Protein AF-A0A9J6D8C8-F1 (afdb_monomer_lite)

Sequence (192 aa):
MSSLKRPLCTADARAQYLSGDSARGATVNIRYQVSAFSTWEKELHKIVFDSRYLLLTSKERKQVFEKYVKERAEEERREKRNKMRERKDQFQQLLETAGLNSKSTFSDFAQKYGKDERFKNIEKMRERESMFNDFVQELRKLEREERLSQREKENIHGRGFVVPHLMQLLIALHFHGVGMFQLGSDGLVNVS

Radius of gyration: 38.48 Å; chains: 1; bounding box: 55×93×95 Å

InterPro domains:
  IPR002713 FF domain [PF01846] (33-68)
  IPR002713 FF domain [PF01846] (86-135)
  IPR002713 FF domain [PS51676] (83-138)
  IPR002713 FF domain [SM00441] (20-71)
  IPR002713 FF domain [SM00441] (84-138)
  IPR036517 FF domain superfamily [G3DSA:1.10.10.440] (29-81)
  IPR036517 FF domain superfamily [G3DSA:1.10.10.440] (82-141)
  IPR036517 FF domain superfamily [SSF81698] (32-77)
  IPR036517 FF domain superfamily [SSF81698] (75-139)
  IPR045148 Transcription elongation regulator 1-like [PTHR15377] (33-153)

Secondary structure (DSSP, 8-state):
----PPPPPHHHHHHHHHHS-HHHHHHHHHHTT--TTS-HHHHHTTTTTSTTGGGS-HHHHHHHHHHHHHHHHHHHHHHHHHHHHHHHHHHHHHHHHTT--TT--HHHHHHHHTTSHHHHTS--HHHHHHHHHHHHHHHHHHHHHHHHHHHHHHHHHHS----TTTTGGGTTTS--S---------------

Foldseek 3Di:
DDDDDDPDPLVVVLCCVVVPDLVPLLVLCVVLVQDLPDDCVVRVVSRVPPPCVVSDDPVRNVVSSVVNSVVVVVVVVCVVVVLVVVLLVLLVVLLVVVPDELPDDPVVSCVVCVVPVSLVSPPDPVVSRVSNVVVSVVRVVVVVVVVVVVVVVVVVVVPDDPPPPVVVVVVVVPDDDDDDDDDDDDDDDDDD

Structure (mmCIF, N/CA/C/O backbone):
data_AF-A0A9J6D8C8-F1
#
_entry.id   AF-A0A9J6D8C8-F1
#
loop_
_atom_site.group_PDB
_atom_site.id
_atom_site.type_symbol
_atom_site.label_atom_id
_atom_site.label_alt_id
_atom_site.label_comp_id
_atom_site.label_asym_id
_atom_site.label_entity_id
_atom_site.label_seq_id
_atom_site.pdbx_PDB_ins_code
_atom_site.Cartn_x
_atom_site.Cartn_y
_atom_site.Cartn_z
_atom_site.occupancy
_atom_site.B_iso_or_equiv
_atom_site.auth_seq_id
_atom_site.auth_comp_id
_atom_site.auth_asym_id
_atom_site.auth_atom_id
_atom_site.pdbx_PDB_model_num
ATOM 1 N N . MET A 1 1 ? -11.973 22.543 -53.022 1.00 37.97 1 MET A N 1
ATOM 2 C CA . MET A 1 1 ? -10.809 21.794 -53.543 1.00 37.97 1 MET A CA 1
ATOM 3 C C . MET A 1 1 ? -9.691 21.925 -52.529 1.00 37.97 1 MET A C 1
ATOM 5 O O . MET A 1 1 ? -9.387 23.022 -52.083 1.00 37.97 1 MET A O 1
ATOM 9 N N . SER A 1 2 ? -9.244 20.778 -52.048 1.00 37.31 2 SER A N 1
ATOM 10 C CA . SER A 1 2 ? -8.485 20.540 -50.824 1.00 37.31 2 SER A CA 1
ATOM 11 C C . SER A 1 2 ? -7.107 21.203 -50.804 1.00 37.31 2 SER A C 1
ATOM 13 O O . SER A 1 2 ? -6.267 20.944 -51.662 1.00 37.31 2 SER A O 1
ATOM 15 N N . SER A 1 3 ? -6.874 22.010 -49.766 1.00 39.25 3 SER A N 1
ATOM 16 C CA . SER A 1 3 ? -5.564 22.529 -49.379 1.00 39.25 3 SER A CA 1
ATOM 17 C C . SER A 1 3 ? -4.589 21.383 -49.118 1.00 39.25 3 SER A C 1
ATOM 19 O O . SER A 1 3 ? -4.734 20.631 -48.153 1.00 39.25 3 SER A O 1
ATOM 21 N N . LEU A 1 4 ? -3.567 21.275 -49.963 1.00 42.25 4 LEU A N 1
ATOM 22 C CA . LEU A 1 4 ? -2.391 20.454 -49.708 1.00 42.25 4 LEU A CA 1
ATOM 23 C C . LEU A 1 4 ? -1.643 21.048 -48.506 1.00 42.25 4 LEU A C 1
ATOM 25 O O . LEU A 1 4 ? -0.933 22.049 -48.620 1.00 42.25 4 LEU A O 1
ATOM 29 N N . LYS A 1 5 ? -1.840 20.448 -47.326 1.00 47.75 5 LYS A N 1
ATOM 30 C CA . LYS A 1 5 ? -0.994 20.691 -46.154 1.00 47.75 5 LYS A CA 1
ATOM 31 C C . LYS A 1 5 ? 0.440 20.318 -46.536 1.00 47.75 5 LYS A C 1
ATOM 33 O O . LYS A 1 5 ? 0.712 19.171 -46.878 1.00 47.75 5 LYS A O 1
ATOM 38 N N . ARG A 1 6 ? 1.336 21.308 -46.498 1.00 45.31 6 ARG A N 1
ATOM 39 C CA . ARG A 1 6 ? 2.789 21.124 -46.628 1.00 45.31 6 ARG A CA 1
ATOM 40 C C . ARG A 1 6 ? 3.271 20.022 -45.667 1.00 45.31 6 ARG A C 1
ATOM 42 O O . ARG A 1 6 ? 2.708 19.916 -44.574 1.00 45.31 6 ARG A O 1
ATOM 49 N N . PRO A 1 7 ? 4.285 19.219 -46.041 1.00 44.75 7 PRO A N 1
ATOM 50 C CA . PRO A 1 7 ? 4.805 18.175 -45.169 1.00 44.75 7 PRO A CA 1
ATOM 51 C C . PRO A 1 7 ? 5.337 18.825 -43.889 1.00 44.75 7 PRO A C 1
ATOM 53 O O . PRO A 1 7 ? 6.157 19.741 -43.950 1.00 44.75 7 PRO A O 1
ATOM 56 N N . LEU A 1 8 ? 4.817 18.382 -42.741 1.00 44.97 8 LEU A N 1
ATOM 57 C CA . LEU A 1 8 ? 5.324 18.755 -41.421 1.00 44.97 8 LEU A CA 1
ATOM 58 C C . LEU A 1 8 ? 6.838 18.537 -41.419 1.00 44.97 8 LEU A C 1
ATOM 60 O O . LEU A 1 8 ? 7.307 17.445 -41.751 1.00 44.97 8 LEU A O 1
ATOM 64 N N . CYS A 1 9 ? 7.602 19.584 -41.109 1.00 43.72 9 CYS A N 1
ATOM 65 C CA . CYS A 1 9 ? 9.050 19.482 -41.098 1.00 43.72 9 CYS A CA 1
ATOM 66 C C . CYS A 1 9 ? 9.464 18.431 -40.053 1.00 43.72 9 CYS A C 1
ATOM 68 O O . CYS A 1 9 ? 8.878 18.328 -38.974 1.00 43.72 9 CYS A O 1
ATOM 70 N N . THR A 1 10 ? 10.463 17.612 -40.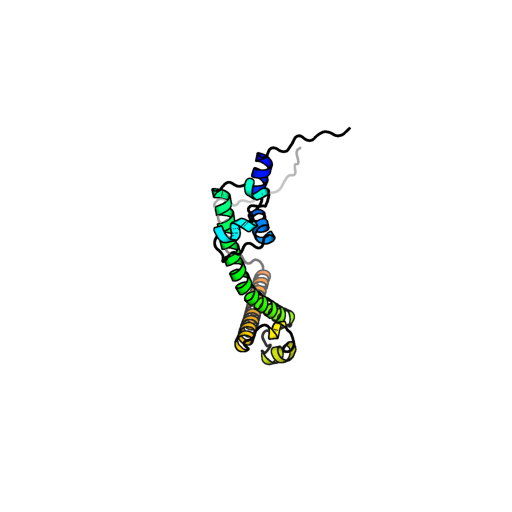370 1.00 53.06 10 THR A N 1
ATOM 71 C CA . THR A 1 10 ? 10.949 16.525 -39.502 1.00 53.06 10 THR A CA 1
ATOM 72 C C . THR A 1 10 ? 11.416 17.013 -38.125 1.00 53.06 10 THR A C 1
ATOM 74 O O . THR A 1 10 ? 11.453 16.228 -37.176 1.00 53.06 10 THR A O 1
ATOM 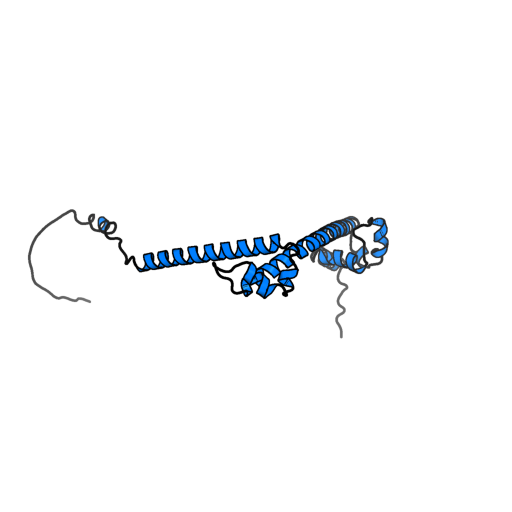77 N N . ALA A 1 11 ? 11.713 18.309 -37.982 1.00 48.75 11 ALA A N 1
ATOM 78 C CA . ALA A 1 11 ? 12.045 18.929 -36.707 1.00 48.75 11 ALA A CA 1
ATOM 79 C C . ALA A 1 11 ? 10.830 19.075 -35.769 1.00 48.75 11 ALA A C 1
ATOM 81 O O . ALA A 1 11 ? 11.005 18.899 -34.567 1.00 48.75 11 ALA A O 1
ATOM 82 N N . ASP A 1 12 ? 9.609 19.277 -36.282 1.00 45.03 12 ASP A N 1
ATOM 83 C CA . ASP A 1 12 ? 8.392 19.330 -35.452 1.00 45.03 12 ASP A CA 1
ATOM 84 C C . ASP A 1 12 ? 8.020 17.945 -34.914 1.00 45.03 12 ASP A C 1
ATOM 86 O O . ASP A 1 12 ? 7.678 17.799 -33.743 1.00 45.03 12 ASP A O 1
ATOM 90 N N . ALA A 1 13 ? 8.168 16.897 -35.732 1.00 51.31 13 ALA A N 1
ATOM 91 C CA . ALA A 1 13 ? 7.986 15.514 -35.284 1.00 51.31 13 ALA A CA 1
ATOM 92 C C . ALA A 1 13 ? 9.040 15.108 -34.234 1.00 51.31 13 ALA A C 1
ATOM 94 O O . ALA A 1 13 ? 8.730 14.413 -33.265 1.00 51.31 13 ALA A O 1
ATOM 95 N N . ARG A 1 14 ? 10.285 15.581 -34.393 1.00 52.69 14 ARG A N 1
ATOM 96 C CA . ARG A 1 14 ? 11.375 15.384 -33.426 1.00 52.69 14 ARG A CA 1
ATOM 97 C C . ARG A 1 14 ? 11.125 16.144 -32.122 1.00 52.69 14 ARG A C 1
ATOM 99 O O . ARG A 1 14 ? 11.303 15.572 -31.050 1.00 52.69 14 ARG A O 1
ATOM 106 N N . ALA A 1 15 ? 10.680 17.395 -32.202 1.00 49.88 15 ALA A N 1
ATOM 107 C CA . ALA A 1 15 ? 10.328 18.203 -31.040 1.00 49.88 15 ALA A CA 1
ATOM 108 C C . ALA A 1 15 ? 9.141 17.595 -30.279 1.00 49.88 15 ALA A C 1
ATOM 110 O O . ALA A 1 15 ? 9.205 17.500 -29.062 1.00 49.88 15 ALA A O 1
ATOM 111 N N . GLN A 1 16 ? 8.124 17.073 -30.971 1.00 48.66 16 GLN A N 1
ATOM 112 C CA . GLN A 1 16 ? 6.993 16.368 -30.350 1.00 48.66 16 GLN A CA 1
ATOM 113 C C . GLN A 1 16 ? 7.396 15.047 -29.668 1.00 48.66 16 GLN A C 1
ATOM 115 O O . GLN A 1 16 ? 6.820 14.685 -28.642 1.00 48.66 16 GLN A O 1
ATOM 120 N N . TYR A 1 17 ? 8.393 14.328 -30.200 1.00 51.56 17 TYR A N 1
ATOM 121 C CA . TYR A 1 17 ? 8.927 13.108 -29.579 1.00 51.56 17 TYR A CA 1
ATOM 122 C C . TYR A 1 17 ? 9.799 13.409 -28.347 1.00 51.56 17 TYR A C 1
ATOM 124 O O . TYR A 1 17 ? 9.790 12.646 -27.385 1.00 51.56 17 TYR A O 1
ATOM 132 N N . LEU A 1 18 ? 10.539 14.524 -28.365 1.00 49.97 18 LEU A N 1
ATOM 133 C CA . LEU A 1 18 ? 11.414 14.953 -27.268 1.00 49.97 18 LEU A CA 1
ATOM 134 C C . LEU A 1 18 ? 10.678 15.751 -26.177 1.00 49.97 18 LEU A C 1
ATOM 136 O O . LEU A 1 18 ? 11.071 15.674 -25.016 1.00 49.97 18 LEU A O 1
ATOM 140 N N . SER A 1 19 ? 9.619 16.495 -26.518 1.00 51.16 19 SER A N 1
ATOM 141 C CA . SER A 1 19 ? 8.855 17.325 -25.572 1.00 51.16 19 SER A CA 1
ATOM 142 C C . SER A 1 19 ? 7.710 16.578 -24.885 1.00 51.16 19 SER A C 1
ATOM 144 O O . SER A 1 19 ? 7.103 17.120 -23.967 1.00 51.16 19 SER A O 1
ATOM 146 N N . GLY A 1 20 ? 7.376 15.368 -25.342 1.00 47.50 20 GLY A N 1
ATOM 147 C CA . GLY A 1 20 ? 6.172 14.650 -24.941 1.00 47.50 20 GLY A CA 1
ATOM 148 C C . GLY A 1 20 ? 6.458 13.233 -24.463 1.00 47.50 20 GLY A C 1
ATOM 149 O O . GLY A 1 20 ? 6.228 12.278 -25.207 1.00 47.50 20 GLY A O 1
ATOM 150 N N . ASP A 1 21 ? 6.848 13.143 -23.195 1.00 41.28 21 ASP A N 1
ATOM 151 C CA . ASP A 1 21 ? 6.806 11.971 -22.320 1.00 41.28 21 ASP A CA 1
ATOM 152 C C . ASP A 1 21 ? 7.799 10.835 -22.587 1.00 41.28 21 ASP A C 1
ATOM 154 O O . ASP A 1 21 ? 7.775 10.143 -23.606 1.00 41.28 21 ASP A O 1
ATOM 158 N N . SER A 1 22 ? 8.562 10.529 -21.531 1.00 48.53 22 SER A N 1
ATOM 159 C CA . SER A 1 22 ? 9.255 9.249 -21.295 1.00 48.53 22 SER A CA 1
ATOM 160 C C . SER A 1 22 ? 8.494 8.020 -21.813 1.00 48.53 22 SER A C 1
ATOM 162 O O . SER A 1 22 ? 9.083 7.064 -22.318 1.00 48.53 22 SER A O 1
ATOM 164 N N . ALA A 1 23 ? 7.164 8.081 -21.725 1.00 47.12 23 ALA A N 1
ATOM 165 C CA . ALA A 1 23 ? 6.239 7.027 -22.079 1.00 47.12 23 ALA A CA 1
ATOM 166 C C . ALA A 1 23 ? 6.356 6.562 -23.538 1.00 47.12 23 ALA A C 1
ATOM 168 O O . ALA A 1 23 ? 6.204 5.372 -23.791 1.00 47.12 23 ALA A O 1
ATOM 169 N N . ARG A 1 24 ? 6.657 7.430 -24.517 1.00 54.22 24 ARG A N 1
ATOM 170 C CA . ARG A 1 24 ? 6.620 7.022 -25.938 1.00 54.22 24 ARG A CA 1
ATOM 171 C C . ARG A 1 24 ? 7.845 6.224 -26.387 1.00 54.22 24 ARG A C 1
ATOM 173 O O . ARG A 1 24 ? 7.675 5.233 -27.095 1.00 54.22 24 ARG A O 1
ATOM 180 N N . GLY A 1 25 ? 9.047 6.558 -25.916 1.00 53.59 25 GLY A N 1
ATOM 181 C CA . GLY A 1 25 ? 10.237 5.718 -26.127 1.00 53.59 25 GLY A CA 1
ATOM 182 C C . GLY A 1 25 ? 10.110 4.355 -25.443 1.00 53.59 25 GLY A C 1
ATOM 183 O O . GLY A 1 25 ? 10.389 3.322 -26.054 1.00 53.59 25 GLY A O 1
ATOM 184 N N . ALA A 1 26 ? 9.564 4.342 -24.223 1.00 53.59 26 ALA A N 1
ATOM 185 C CA . ALA A 1 26 ? 9.210 3.112 -23.527 1.00 53.59 26 ALA A CA 1
ATOM 186 C C . ALA A 1 26 ? 8.137 2.310 -24.289 1.00 53.59 26 ALA A C 1
ATOM 188 O O . ALA A 1 26 ? 8.273 1.097 -24.401 1.00 53.59 26 ALA A O 1
ATOM 189 N N . THR A 1 27 ? 7.128 2.948 -24.906 1.00 55.34 27 THR A N 1
ATOM 190 C CA . THR A 1 27 ? 6.095 2.228 -25.682 1.00 55.34 27 THR A CA 1
ATOM 191 C C . THR A 1 27 ? 6.645 1.487 -26.898 1.00 55.34 27 THR A C 1
ATOM 193 O O . THR A 1 27 ? 6.099 0.446 -27.244 1.00 55.34 27 THR A O 1
ATOM 196 N N . VAL A 1 28 ? 7.724 1.963 -27.536 1.00 60.03 28 VAL A N 1
ATOM 197 C CA . VAL A 1 28 ? 8.391 1.222 -28.625 1.00 60.03 28 VAL A CA 1
ATOM 198 C C . VAL A 1 28 ? 9.037 -0.044 -28.067 1.00 60.03 28 VAL A C 1
ATOM 200 O O . VAL A 1 28 ? 8.760 -1.139 -28.546 1.00 60.03 28 VAL A O 1
ATOM 203 N N . ASN A 1 29 ? 9.808 0.082 -26.988 1.00 60.38 29 ASN A N 1
ATOM 204 C CA . ASN A 1 29 ? 10.464 -1.059 -26.346 1.00 60.38 29 ASN A CA 1
ATOM 205 C C . ASN A 1 29 ? 9.450 -2.074 -25.787 1.00 60.38 29 ASN A C 1
ATOM 207 O O . ASN A 1 29 ? 9.656 -3.280 -25.896 1.00 60.38 29 ASN A O 1
ATOM 211 N N . ILE A 1 30 ? 8.320 -1.596 -25.260 1.00 60.78 30 ILE A N 1
ATOM 212 C CA . ILE A 1 30 ? 7.200 -2.430 -24.806 1.00 60.78 30 ILE A CA 1
ATOM 213 C C . ILE A 1 30 ? 6.518 -3.122 -25.998 1.00 60.78 30 ILE A C 1
ATOM 215 O O . ILE A 1 30 ? 6.268 -4.323 -25.944 1.00 60.78 30 ILE A O 1
ATOM 219 N N . ARG A 1 31 ? 6.263 -2.401 -27.099 1.00 62.72 31 ARG A N 1
ATOM 220 C CA . ARG A 1 31 ? 5.599 -2.934 -28.303 1.00 62.72 31 ARG A CA 1
ATOM 221 C C . ARG A 1 31 ? 6.412 -4.029 -28.990 1.00 62.72 31 ARG A C 1
ATOM 223 O O . ARG A 1 31 ? 5.827 -4.996 -29.466 1.00 62.72 31 ARG A O 1
ATOM 230 N N . TYR A 1 32 ? 7.734 -3.884 -29.033 1.00 72.75 32 TYR A N 1
ATOM 231 C CA . TYR A 1 32 ? 8.640 -4.855 -29.658 1.00 72.75 32 TYR A CA 1
ATOM 232 C C . TYR A 1 32 ? 9.234 -5.866 -28.669 1.00 72.75 32 TYR A C 1
ATOM 234 O O . TYR A 1 32 ? 10.136 -6.613 -29.040 1.00 72.75 32 TYR A O 1
ATOM 242 N N . GLN A 1 33 ? 8.727 -5.917 -27.428 1.00 70.81 33 GLN A N 1
ATOM 243 C CA . GLN A 1 33 ? 9.163 -6.865 -26.394 1.00 70.81 33 GLN A CA 1
ATOM 244 C C . GLN A 1 33 ? 10.692 -6.894 -26.230 1.00 70.81 33 GLN A C 1
ATOM 246 O O . GLN A 1 33 ? 11.335 -7.950 -26.226 1.00 70.81 33 GLN A O 1
ATOM 251 N N . VAL A 1 34 ? 11.282 -5.702 -26.138 1.00 74.75 34 VAL A N 1
ATOM 252 C CA . VAL A 1 34 ? 12.699 -5.529 -25.824 1.00 74.75 34 VAL A CA 1
ATOM 253 C C . VAL A 1 34 ? 12.919 -5.977 -24.386 1.00 74.75 34 VAL A C 1
ATOM 255 O O . VAL A 1 34 ? 12.290 -5.463 -23.465 1.00 74.75 34 VAL A O 1
ATOM 258 N N . SER A 1 35 ? 13.799 -6.951 -24.174 1.00 76.19 35 SER A N 1
ATOM 259 C CA . SER A 1 35 ? 14.087 -7.435 -22.825 1.00 76.19 35 SER A CA 1
ATOM 260 C C . SER A 1 35 ? 14.955 -6.436 -22.059 1.00 76.19 35 SER A C 1
ATOM 262 O O . SER A 1 35 ? 16.060 -6.108 -22.485 1.00 76.19 35 SER A O 1
ATOM 264 N N . ALA A 1 36 ? 14.495 -6.013 -20.879 1.00 77.25 36 ALA A N 1
ATOM 265 C CA . ALA A 1 36 ? 15.283 -5.193 -19.953 1.00 77.25 36 ALA A CA 1
ATOM 266 C C . ALA A 1 36 ? 16.456 -5.955 -19.296 1.00 77.25 36 ALA A C 1
ATOM 268 O O . ALA A 1 36 ? 17.264 -5.346 -18.602 1.00 77.25 36 ALA A O 1
ATOM 269 N N . PHE A 1 37 ? 16.552 -7.273 -19.508 1.00 74.44 37 PHE A N 1
ATOM 270 C CA . PHE A 1 37 ? 17.587 -8.146 -18.936 1.00 74.44 37 PHE A CA 1
ATOM 271 C C . PHE A 1 37 ? 18.635 -8.606 -19.964 1.00 74.44 37 PHE A C 1
ATOM 273 O O . PHE A 1 37 ? 19.515 -9.400 -19.639 1.00 74.44 37 PHE A O 1
ATOM 280 N N . SER A 1 38 ? 18.527 -8.146 -21.212 1.00 76.56 38 SER A N 1
ATOM 281 C CA . SER A 1 38 ? 19.415 -8.503 -22.323 1.00 76.56 38 SER A CA 1
ATOM 282 C C . SER A 1 38 ? 20.320 -7.321 -22.694 1.00 76.56 38 SER A C 1
ATOM 284 O O . SER A 1 38 ? 20.098 -6.191 -22.254 1.00 76.56 38 SER A O 1
ATOM 286 N N . THR A 1 39 ? 21.364 -7.566 -23.489 1.00 77.69 39 THR A N 1
ATOM 287 C CA . THR A 1 39 ? 22.257 -6.491 -23.949 1.00 77.69 39 THR A CA 1
ATOM 288 C C . THR A 1 39 ? 21.612 -5.690 -25.078 1.00 77.69 39 THR A C 1
ATOM 290 O O . THR A 1 39 ? 20.821 -6.220 -25.862 1.00 77.69 39 THR A O 1
ATOM 293 N N . TRP A 1 40 ? 21.976 -4.408 -25.184 1.00 72.00 40 TRP A N 1
ATOM 294 C CA . TRP A 1 40 ? 21.465 -3.501 -26.216 1.00 72.00 40 TRP A CA 1
ATOM 295 C C . TRP A 1 40 ? 21.607 -4.094 -27.618 1.00 72.00 40 TRP A C 1
ATOM 297 O O . TRP A 1 40 ? 20.645 -4.117 -28.375 1.00 72.00 40 TRP A O 1
ATOM 307 N N . GLU A 1 41 ? 22.770 -4.654 -27.942 1.00 77.38 41 GLU A N 1
ATOM 308 C CA . GLU A 1 41 ? 23.084 -5.222 -29.255 1.00 77.38 41 GLU A CA 1
ATOM 309 C C . GLU A 1 41 ? 22.178 -6.409 -29.605 1.00 77.38 41 GLU A C 1
ATOM 311 O O . GLU A 1 41 ? 21.805 -6.588 -30.766 1.00 77.38 41 GLU A O 1
ATOM 316 N N . LYS A 1 42 ? 21.784 -7.202 -28.600 1.00 78.44 42 LYS A N 1
ATOM 317 C CA . LYS A 1 42 ? 20.902 -8.359 -28.782 1.00 78.44 42 LYS A CA 1
ATOM 318 C C . LYS A 1 42 ? 19.456 -7.954 -29.005 1.00 78.44 42 LYS A C 1
ATOM 320 O O . LYS A 1 42 ? 18.766 -8.639 -29.742 1.00 78.44 42 LYS A O 1
ATOM 325 N N . GLU A 1 43 ? 18.996 -6.852 -28.426 1.00 78.75 43 GLU A N 1
ATOM 326 C CA . GLU A 1 43 ? 17.612 -6.389 -28.592 1.00 78.75 43 GLU A CA 1
ATOM 327 C C . GLU A 1 43 ? 17.450 -5.357 -29.715 1.00 78.75 43 GLU A C 1
ATOM 329 O O . GLU A 1 43 ? 16.343 -5.134 -30.204 1.00 78.75 43 GLU A O 1
ATOM 334 N N . LEU A 1 44 ? 18.555 -4.759 -30.164 1.00 78.12 44 LEU A N 1
ATOM 335 C CA . LEU A 1 44 ? 18.588 -3.697 -31.162 1.00 78.12 44 LEU A CA 1
ATOM 336 C C . LEU A 1 44 ? 17.854 -4.081 -32.452 1.00 78.12 44 LEU A C 1
ATOM 338 O O . LEU A 1 44 ? 17.064 -3.295 -32.976 1.00 78.12 44 LEU A O 1
ATOM 342 N N . HIS A 1 45 ? 18.055 -5.307 -32.937 1.00 76.50 45 HIS A N 1
ATOM 343 C CA . HIS A 1 45 ? 17.435 -5.781 -34.176 1.00 76.50 45 HIS A CA 1
ATOM 344 C C . HIS A 1 45 ? 15.893 -5.783 -34.129 1.00 76.50 45 HIS A C 1
ATOM 346 O O . HIS A 1 45 ? 15.257 -5.774 -35.176 1.00 76.50 45 HIS A O 1
ATOM 352 N N . LYS A 1 46 ? 15.274 -5.743 -32.940 1.00 77.06 46 LYS A N 1
ATOM 353 C CA . LYS A 1 46 ? 13.812 -5.686 -32.785 1.00 77.06 46 LYS A CA 1
ATOM 354 C C . LYS A 1 46 ? 13.235 -4.291 -33.031 1.00 77.06 46 LYS A C 1
ATOM 356 O O . LYS A 1 46 ? 12.061 -4.173 -33.362 1.00 77.06 46 LYS A O 1
ATOM 361 N N . ILE A 1 47 ? 14.046 -3.243 -32.875 1.00 74.88 47 ILE A N 1
ATOM 362 C CA . ILE A 1 47 ? 13.599 -1.840 -32.936 1.00 74.88 47 ILE A CA 1
ATOM 363 C C . ILE A 1 47 ? 14.176 -1.061 -34.121 1.00 74.88 47 ILE A C 1
ATOM 365 O O . ILE A 1 47 ? 13.619 -0.028 -34.480 1.00 74.88 47 ILE A O 1
ATOM 369 N N . VAL A 1 48 ? 15.246 -1.547 -34.763 1.00 76.44 48 VAL A N 1
ATOM 370 C CA . VAL A 1 48 ? 15.864 -0.895 -35.941 1.00 76.44 48 VAL A CA 1
ATOM 371 C C . VAL A 1 48 ? 14.914 -0.746 -37.129 1.00 76.44 48 VAL A C 1
ATOM 373 O O . VAL A 1 48 ? 15.106 0.152 -37.943 1.00 76.44 48 VAL A O 1
ATOM 376 N N . PHE A 1 49 ? 13.891 -1.601 -37.222 1.00 74.88 49 PHE A N 1
ATOM 377 C CA . PHE A 1 49 ? 12.889 -1.567 -38.290 1.00 74.88 49 PHE A CA 1
ATOM 378 C C . PHE A 1 49 ? 11.762 -0.551 -38.041 1.00 74.88 49 PHE A C 1
ATOM 380 O O . PHE A 1 49 ? 10.960 -0.298 -38.938 1.00 74.88 49 PHE A O 1
ATOM 387 N N . ASP A 1 50 ? 11.669 0.037 -36.843 1.00 78.00 50 ASP A N 1
ATOM 388 C CA . ASP A 1 50 ? 10.674 1.072 -36.561 1.00 78.00 50 ASP A CA 1
ATOM 389 C C . ASP A 1 50 ? 11.104 2.394 -37.214 1.00 78.00 50 ASP A C 1
ATOM 391 O O . ASP A 1 50 ? 12.205 2.894 -36.980 1.00 78.00 50 ASP A O 1
ATOM 395 N N . SER A 1 51 ? 10.212 3.011 -37.994 1.00 73.62 51 SER A N 1
ATOM 396 C CA . SER A 1 51 ? 10.458 4.310 -38.638 1.00 73.62 51 SER A CA 1
ATOM 397 C C . SER A 1 51 ? 10.910 5.403 -37.655 1.00 73.62 51 SER A C 1
ATOM 399 O O . SER A 1 51 ? 11.590 6.346 -38.060 1.00 73.62 51 SER A O 1
ATOM 401 N N . ARG A 1 52 ? 10.557 5.295 -36.369 1.00 71.81 52 ARG A N 1
ATOM 402 C CA . ARG A 1 52 ? 10.925 6.231 -35.299 1.00 71.81 52 ARG A CA 1
ATOM 403 C C . ARG A 1 52 ? 12.350 6.027 -34.789 1.00 71.81 52 ARG A C 1
ATOM 405 O O . ARG A 1 52 ? 12.916 6.954 -34.218 1.00 71.81 52 ARG A O 1
ATOM 412 N N . TYR A 1 53 ? 12.965 4.868 -35.031 1.00 69.62 53 TYR A N 1
ATOM 413 C CA . TYR A 1 53 ? 14.364 4.608 -34.679 1.00 69.62 53 TYR A CA 1
ATOM 414 C C . TYR A 1 53 ? 15.312 5.578 -35.404 1.00 69.62 53 TYR A C 1
ATOM 416 O O . TYR A 1 53 ? 16.254 6.104 -34.805 1.00 69.62 53 TYR A O 1
ATOM 424 N N . LEU A 1 54 ? 15.011 5.898 -36.669 1.00 75.25 54 LEU A N 1
ATOM 425 C CA . LEU A 1 54 ? 15.765 6.859 -37.482 1.00 75.25 54 LEU A CA 1
ATOM 426 C C . LEU A 1 54 ? 15.598 8.319 -37.028 1.00 75.25 54 LEU A C 1
ATOM 428 O O . LEU A 1 54 ? 16.451 9.143 -37.344 1.00 75.25 54 LEU A O 1
ATOM 432 N N . LEU A 1 55 ? 14.548 8.637 -36.260 1.00 75.38 55 LEU A N 1
ATOM 433 C CA . LEU A 1 55 ? 14.288 9.991 -35.746 1.00 75.38 55 LEU A CA 1
ATOM 434 C C . LEU A 1 55 ? 15.167 10.355 -34.541 1.00 75.38 55 LEU A C 1
ATOM 436 O O . LEU A 1 55 ? 15.246 11.525 -34.169 1.00 75.38 55 LEU A O 1
ATOM 440 N N . LEU A 1 56 ? 15.823 9.359 -33.942 1.00 72.94 56 LEU A N 1
ATOM 441 C CA . LEU A 1 56 ? 16.710 9.521 -32.796 1.00 72.94 56 LEU A CA 1
ATOM 442 C C . LEU A 1 56 ? 18.173 9.410 -33.216 1.00 72.94 56 LEU A C 1
ATOM 444 O O . LEU A 1 56 ? 18.551 8.538 -34.002 1.00 72.94 56 LEU A O 1
ATOM 448 N N . THR A 1 57 ? 19.014 10.259 -32.636 1.00 80.69 57 THR A N 1
ATOM 449 C CA . THR A 1 57 ? 20.475 10.162 -32.720 1.00 80.69 57 THR A CA 1
ATOM 450 C C . THR A 1 57 ? 20.995 8.966 -31.920 1.00 80.69 57 THR A C 1
ATOM 452 O O . THR A 1 57 ? 20.325 8.456 -31.022 1.00 80.69 57 THR A O 1
ATOM 455 N N . SER A 1 58 ? 22.231 8.534 -32.190 1.00 77.00 58 SER A N 1
ATOM 456 C CA . SER A 1 58 ? 22.878 7.436 -31.448 1.00 77.00 58 SER A CA 1
ATOM 457 C C . SER A 1 58 ? 22.864 7.658 -29.923 1.00 77.00 58 SER A C 1
ATOM 459 O O . SER A 1 58 ? 22.560 6.745 -29.154 1.00 77.00 58 SER A O 1
ATOM 461 N N . LYS A 1 59 ? 23.088 8.906 -29.481 1.00 77.44 59 LYS A N 1
ATOM 462 C CA . LYS A 1 59 ? 23.047 9.294 -28.064 1.00 77.44 59 LYS A CA 1
ATOM 463 C C . LYS A 1 59 ? 21.639 9.177 -27.471 1.00 77.44 59 LYS A C 1
ATOM 465 O O . LYS A 1 59 ? 21.482 8.582 -26.410 1.00 77.44 59 LYS A O 1
ATOM 470 N N . GLU A 1 60 ? 20.624 9.701 -28.158 1.00 78.75 60 GLU A N 1
ATOM 471 C CA . GLU A 1 60 ? 19.227 9.640 -27.700 1.00 78.75 60 GLU A CA 1
ATOM 472 C C . GLU A 1 60 ? 18.715 8.189 -27.646 1.00 78.75 60 GLU A C 1
ATOM 474 O O . GLU A 1 60 ? 18.028 7.816 -26.700 1.00 78.75 60 GLU A O 1
ATOM 479 N N . ARG A 1 61 ? 19.105 7.331 -28.601 1.00 77.50 61 ARG A N 1
ATOM 480 C CA . ARG A 1 61 ? 18.749 5.897 -28.597 1.00 77.50 61 ARG A CA 1
ATOM 481 C C . ARG A 1 61 ? 19.275 5.182 -27.355 1.00 77.50 61 ARG A C 1
ATOM 483 O O . ARG A 1 61 ? 18.519 4.477 -26.690 1.00 77.50 61 ARG A O 1
ATOM 490 N N . LYS A 1 62 ? 20.552 5.403 -27.023 1.00 78.06 62 LYS A N 1
ATOM 491 C CA . LYS A 1 62 ? 21.176 4.834 -25.823 1.00 78.06 62 LYS A CA 1
ATOM 492 C C . LYS A 1 62 ? 20.492 5.332 -24.546 1.00 78.06 62 LYS A C 1
ATOM 494 O O . LYS A 1 62 ? 20.178 4.526 -23.679 1.00 78.06 62 LYS A O 1
ATOM 499 N N . 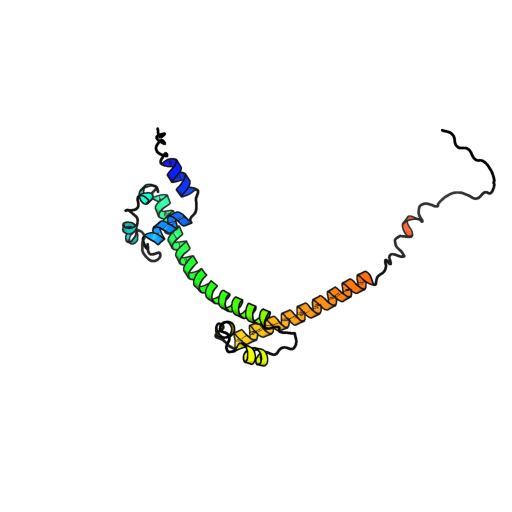GLN A 1 63 ? 20.171 6.625 -24.470 1.00 81.38 63 GLN A N 1
ATOM 500 C CA . GLN A 1 63 ? 19.457 7.208 -23.327 1.00 81.38 63 GLN A CA 1
ATOM 501 C C . GLN A 1 63 ? 18.053 6.620 -23.139 1.00 81.38 63 GLN A C 1
ATOM 503 O O . GLN A 1 63 ? 17.668 6.296 -22.018 1.00 81.38 63 GLN A O 1
ATOM 508 N N . VAL A 1 64 ? 17.288 6.451 -24.224 1.00 77.94 64 VAL A N 1
ATOM 509 C CA . VAL A 1 64 ? 15.953 5.832 -24.174 1.00 77.94 64 VAL A CA 1
ATOM 510 C C . VAL A 1 64 ? 16.043 4.375 -23.709 1.00 77.94 64 VAL A C 1
ATOM 512 O O . VAL A 1 64 ? 15.211 3.937 -22.915 1.00 77.94 64 VAL A O 1
ATOM 515 N N . PHE A 1 65 ? 17.061 3.630 -24.151 1.00 75.81 65 PHE A N 1
ATOM 516 C CA . PHE A 1 65 ? 17.276 2.249 -23.719 1.00 75.81 65 PHE A CA 1
ATOM 517 C C . PHE A 1 65 ? 17.684 2.138 -22.247 1.00 75.81 65 PHE A C 1
ATOM 519 O O . PHE A 1 65 ? 17.062 1.387 -21.501 1.00 75.81 65 PHE A O 1
ATOM 526 N N . GLU A 1 66 ? 18.676 2.911 -21.801 1.00 81.44 66 GLU A N 1
ATOM 527 C CA . GLU A 1 66 ? 19.113 2.929 -20.397 1.00 81.44 66 GLU A CA 1
ATOM 528 C C . GLU A 1 66 ? 17.965 3.306 -19.458 1.00 81.44 66 GLU A C 1
ATOM 530 O O . GLU A 1 66 ? 17.770 2.683 -18.411 1.00 81.44 66 GLU A O 1
ATOM 535 N N . LYS A 1 67 ? 17.155 4.289 -19.865 1.00 82.06 67 LYS A N 1
ATOM 536 C CA . LYS A 1 67 ? 15.955 4.684 -19.133 1.00 82.06 67 LYS A CA 1
ATOM 537 C C . LYS A 1 67 ? 14.933 3.554 -19.061 1.00 82.06 67 LYS A C 1
ATOM 539 O O . LYS A 1 67 ? 14.449 3.273 -17.973 1.00 82.06 67 LYS A O 1
ATOM 544 N N . TYR A 1 68 ? 14.659 2.873 -20.173 1.00 79.56 68 TYR A N 1
ATOM 545 C CA . TYR A 1 68 ? 13.753 1.723 -20.206 1.00 79.56 68 TYR A CA 1
ATOM 546 C C . TYR A 1 68 ? 14.222 0.584 -19.290 1.00 79.56 68 TYR A C 1
ATOM 548 O O . TYR A 1 68 ? 13.425 0.048 -18.524 1.00 79.56 68 TYR A O 1
ATOM 556 N N . VAL A 1 69 ? 15.513 0.239 -19.323 1.00 83.50 69 VAL A N 1
ATOM 557 C CA . VAL A 1 69 ? 16.092 -0.789 -18.441 1.00 83.50 69 VAL A CA 1
ATOM 558 C C . VAL A 1 69 ? 15.905 -0.402 -16.973 1.00 83.50 69 VAL A C 1
ATOM 560 O O . VAL A 1 69 ? 15.453 -1.220 -16.170 1.00 83.50 69 VAL A O 1
ATOM 563 N N . LYS A 1 70 ? 16.194 0.859 -16.627 1.00 84.19 70 LYS A N 1
ATOM 564 C CA . LYS A 1 70 ? 16.003 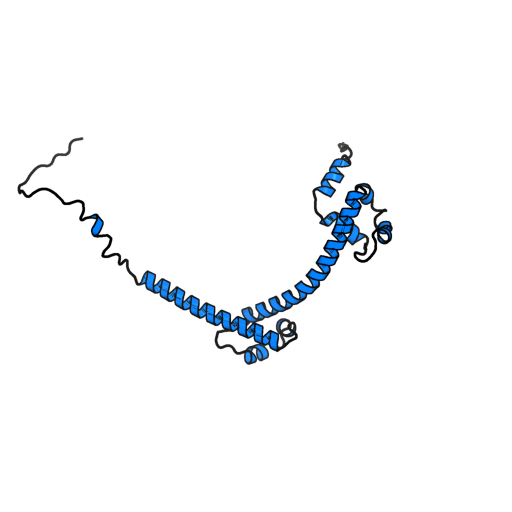1.383 -15.272 1.00 84.19 70 LYS A CA 1
ATOM 565 C C . LYS A 1 70 ? 14.534 1.342 -14.847 1.00 84.19 70 LYS A C 1
ATOM 567 O O . LYS A 1 70 ? 14.235 0.774 -13.801 1.00 84.19 70 LYS A O 1
ATOM 572 N N . GLU A 1 71 ? 13.633 1.891 -15.659 1.00 81.06 71 GLU A N 1
ATOM 573 C CA . GLU A 1 71 ? 12.194 1.937 -15.383 1.00 81.06 71 GLU A CA 1
ATOM 574 C C . GLU A 1 71 ? 11.625 0.525 -15.210 1.00 81.06 71 GLU A C 1
ATOM 576 O O . GLU A 1 71 ? 10.931 0.274 -14.233 1.00 81.06 71 GLU A O 1
ATOM 581 N N . ARG A 1 72 ? 11.986 -0.443 -16.064 1.00 81.81 72 ARG A N 1
ATOM 582 C CA . ARG A 1 72 ? 11.526 -1.838 -15.930 1.00 81.81 72 ARG A CA 1
ATOM 583 C C . ARG A 1 72 ? 12.030 -2.517 -14.659 1.00 81.81 72 ARG A C 1
ATOM 585 O O . ARG A 1 72 ? 11.262 -3.219 -14.003 1.00 81.81 72 ARG A O 1
ATOM 592 N N . ALA A 1 73 ? 13.290 -2.293 -14.286 1.00 81.00 73 ALA A N 1
ATOM 593 C CA . ALA A 1 73 ? 13.849 -2.819 -13.040 1.00 81.00 73 ALA A CA 1
ATOM 594 C C . ALA A 1 73 ? 13.232 -2.164 -11.788 1.00 81.00 73 ALA A C 1
ATOM 596 O O . ALA A 1 73 ? 13.222 -2.753 -10.700 1.00 81.00 73 ALA A O 1
ATOM 597 N N . GLU A 1 74 ? 12.756 -0.928 -11.912 1.00 82.62 74 GLU A N 1
ATOM 598 C CA . GLU A 1 74 ? 12.086 -0.183 -10.850 1.00 82.62 74 GLU A CA 1
ATOM 599 C C . GLU A 1 74 ? 10.605 -0.579 -10.739 1.00 82.62 74 GLU A C 1
ATOM 601 O O . GLU A 1 74 ? 10.117 -0.790 -9.628 1.00 82.62 74 GLU A O 1
ATOM 606 N N . GLU A 1 75 ? 9.937 -0.805 -11.872 1.00 79.25 75 GLU A N 1
ATOM 607 C CA . GLU A 1 75 ? 8.571 -1.324 -12.005 1.00 79.25 75 GLU A CA 1
ATOM 608 C C . GLU A 1 75 ? 8.418 -2.685 -11.316 1.00 79.25 75 GLU A C 1
ATOM 610 O O . GLU A 1 75 ? 7.569 -2.840 -10.444 1.00 79.25 75 GLU A O 1
ATOM 615 N N . GLU A 1 76 ? 9.300 -3.648 -11.605 1.00 76.88 76 GLU A N 1
ATOM 616 C CA . GLU A 1 76 ? 9.241 -4.981 -10.987 1.00 76.88 76 GLU A CA 1
ATOM 617 C C . GLU A 1 76 ? 9.408 -4.905 -9.455 1.00 76.88 76 GLU A C 1
ATOM 619 O O . GLU A 1 76 ? 8.740 -5.605 -8.685 1.00 76.88 76 GLU A O 1
ATOM 624 N N . ARG A 1 77 ? 10.281 -4.006 -8.974 1.00 75.94 77 ARG A N 1
ATOM 625 C CA . ARG A 1 77 ? 10.442 -3.752 -7.533 1.00 75.94 77 ARG A CA 1
ATOM 626 C C . ARG A 1 77 ? 9.215 -3.064 -6.937 1.00 75.94 77 ARG A C 1
ATOM 628 O O . ARG A 1 77 ? 8.837 -3.373 -5.804 1.00 75.94 77 ARG A O 1
ATOM 635 N N . ARG A 1 78 ? 8.606 -2.130 -7.668 1.00 79.69 78 ARG A N 1
ATOM 636 C CA . ARG A 1 78 ? 7.388 -1.413 -7.276 1.00 79.69 78 ARG A CA 1
ATOM 637 C C . ARG A 1 78 ? 6.207 -2.374 -7.174 1.00 79.69 78 ARG A C 1
ATOM 639 O O . ARG A 1 78 ? 5.510 -2.334 -6.168 1.00 79.69 78 ARG A O 1
ATOM 646 N N . GLU A 1 79 ? 6.028 -3.280 -8.129 1.00 76.94 79 GLU A N 1
ATOM 647 C CA . GLU A 1 79 ? 4.964 -4.293 -8.126 1.00 76.94 79 GLU A CA 1
ATOM 648 C C . GLU A 1 79 ? 5.067 -5.232 -6.915 1.00 76.94 79 GLU A C 1
ATOM 650 O O . GLU A 1 79 ? 4.075 -5.449 -6.212 1.00 76.94 79 GLU A O 1
ATOM 655 N N . LYS A 1 80 ? 6.280 -5.704 -6.587 1.00 75.50 80 LYS A N 1
ATOM 656 C CA . LYS A 1 80 ? 6.516 -6.528 -5.386 1.00 75.50 80 LYS A CA 1
ATOM 657 C C . LYS A 1 80 ? 6.164 -5.790 -4.090 1.00 75.50 80 LYS A C 1
ATOM 659 O O . LYS A 1 80 ? 5.553 -6.382 -3.201 1.00 75.50 80 LYS A O 1
ATOM 664 N N . ARG A 1 81 ? 6.507 -4.500 -3.976 1.00 78.81 81 ARG A N 1
ATOM 665 C CA . ARG A 1 81 ? 6.162 -3.679 -2.798 1.00 78.81 81 ARG A CA 1
ATOM 666 C C . ARG A 1 81 ? 4.671 -3.347 -2.732 1.00 78.81 81 ARG A C 1
ATOM 668 O O . ARG A 1 81 ? 4.076 -3.430 -1.658 1.00 78.81 81 ARG A O 1
ATOM 675 N N . ASN A 1 82 ? 4.061 -3.025 -3.868 1.00 85.50 82 ASN A N 1
ATOM 676 C CA . ASN A 1 82 ? 2.657 -2.634 -3.943 1.00 85.50 82 ASN A CA 1
ATOM 677 C C . ASN A 1 82 ? 1.730 -3.767 -3.518 1.00 85.50 82 ASN A C 1
ATOM 679 O O . ASN A 1 82 ? 0.818 -3.521 -2.740 1.00 85.50 82 ASN A O 1
ATOM 683 N N . LYS A 1 83 ? 2.015 -5.011 -3.917 1.00 84.06 83 LYS A N 1
ATOM 684 C CA . LYS A 1 83 ? 1.183 -6.161 -3.537 1.00 84.06 83 LYS A CA 1
ATOM 685 C C . LYS A 1 83 ? 1.167 -6.431 -2.027 1.00 84.06 83 LYS A C 1
ATOM 687 O O . LYS A 1 83 ? 0.208 -6.998 -1.512 1.00 84.06 83 LYS A O 1
ATOM 692 N N . MET A 1 84 ? 2.232 -6.083 -1.300 1.00 81.00 84 MET A N 1
ATOM 693 C CA . MET A 1 84 ? 2.238 -6.188 0.166 1.00 81.00 84 MET A CA 1
ATOM 694 C C . MET A 1 84 ? 1.438 -5.046 0.799 1.00 81.00 84 MET A C 1
ATOM 696 O O . MET A 1 84 ? 0.639 -5.281 1.700 1.00 81.00 84 MET A O 1
ATOM 700 N N . ARG A 1 85 ? 1.629 -3.817 0.304 1.00 89.19 85 ARG A N 1
ATOM 701 C CA . ARG A 1 85 ? 0.896 -2.638 0.778 1.00 89.19 85 ARG A CA 1
ATOM 702 C C . ARG A 1 85 ? -0.609 -2.784 0.557 1.00 89.19 85 ARG A C 1
ATOM 704 O O . ARG A 1 85 ? -1.372 -2.572 1.482 1.00 89.19 85 ARG A O 1
ATOM 711 N N . GLU A 1 86 ? -1.020 -3.232 -0.622 1.00 92.75 86 GLU A N 1
ATOM 712 C CA . GLU A 1 86 ? -2.428 -3.424 -0.977 1.00 92.75 86 GLU A CA 1
ATOM 713 C C . GLU A 1 86 ? -3.137 -4.411 -0.042 1.00 92.75 86 GLU A C 1
ATOM 715 O O . GLU A 1 86 ? -4.245 -4.143 0.411 1.00 92.75 86 GLU A O 1
ATOM 720 N N . ARG A 1 87 ? -2.478 -5.517 0.327 1.00 91.25 87 ARG A N 1
ATOM 721 C CA . ARG A 1 87 ? -3.031 -6.470 1.300 1.00 91.25 87 ARG A CA 1
ATOM 722 C C . ARG A 1 87 ? -3.250 -5.832 2.674 1.00 91.25 87 ARG A C 1
ATOM 724 O O . ARG A 1 87 ? -4.260 -6.108 3.316 1.00 91.25 87 ARG A O 1
ATOM 731 N N . LYS A 1 88 ? -2.331 -4.965 3.111 1.00 93.06 88 LYS A N 1
ATOM 732 C CA . LYS A 1 88 ? -2.466 -4.219 4.372 1.00 93.06 88 LYS A CA 1
ATOM 733 C C . LYS A 1 88 ? -3.574 -3.174 4.297 1.00 93.06 88 LYS A C 1
ATOM 735 O O . LYS A 1 88 ? -4.390 -3.118 5.209 1.00 93.06 88 LYS A O 1
ATOM 740 N N . ASP A 1 89 ? -3.647 -2.422 3.202 1.00 95.50 89 ASP A N 1
ATOM 741 C CA . ASP A 1 89 ? -4.692 -1.419 2.969 1.00 95.50 89 ASP A CA 1
ATOM 742 C C . ASP A 1 89 ? -6.088 -2.075 2.966 1.00 95.50 89 ASP A C 1
ATOM 744 O O . ASP A 1 89 ? -7.028 -1.568 3.571 1.00 95.50 89 ASP A O 1
ATOM 748 N N . GLN A 1 90 ? -6.227 -3.254 2.355 1.00 96.44 90 GLN A N 1
ATOM 749 C CA . GLN A 1 90 ? -7.473 -4.027 2.367 1.00 96.44 90 GLN A CA 1
ATOM 750 C C . GLN A 1 90 ? -7.868 -4.507 3.771 1.00 96.44 90 GLN A C 1
ATOM 752 O O . GLN A 1 90 ? -9.047 -4.463 4.127 1.00 96.44 90 GLN A O 1
ATOM 757 N N . PHE A 1 91 ? -6.904 -4.963 4.577 1.00 97.25 91 PHE A N 1
ATOM 758 C CA . PHE A 1 91 ? -7.161 -5.348 5.967 1.00 97.25 91 PHE A CA 1
ATOM 759 C C . PHE A 1 91 ? -7.550 -4.132 6.820 1.00 97.25 91 PHE A C 1
ATOM 761 O O . PHE A 1 91 ? -8.475 -4.212 7.622 1.00 97.25 91 PHE A O 1
ATOM 768 N N . GLN A 1 92 ? -6.908 -2.986 6.595 1.00 96.06 92 GLN A N 1
ATOM 769 C CA . GLN A 1 92 ? -7.246 -1.721 7.245 1.00 96.06 92 GLN A CA 1
ATOM 770 C C . GLN A 1 92 ? -8.693 -1.297 6.940 1.00 96.06 92 GLN A C 1
ATOM 772 O O . GLN A 1 92 ? -9.464 -1.022 7.856 1.00 96.06 92 GLN A O 1
ATOM 777 N N . GLN A 1 93 ? -9.112 -1.361 5.674 1.00 96.56 93 GLN A N 1
ATOM 778 C CA . GLN A 1 93 ? -10.505 -1.100 5.286 1.00 96.56 93 GLN A CA 1
ATOM 779 C C . GLN A 1 93 ? -11.494 -2.069 5.949 1.00 96.56 93 GLN A C 1
ATOM 781 O O . GLN A 1 93 ? -12.621 -1.694 6.279 1.00 96.56 93 GLN A O 1
ATOM 786 N N . LEU A 1 94 ? -11.103 -3.333 6.140 1.00 97.19 94 LEU A N 1
ATOM 787 C CA . LEU A 1 94 ? -11.921 -4.298 6.871 1.00 97.19 94 LEU A CA 1
ATOM 788 C C . LEU A 1 94 ? -12.099 -3.878 8.340 1.00 97.19 94 LEU A C 1
ATOM 790 O O . LEU A 1 94 ? -13.214 -3.958 8.844 1.00 97.19 94 LEU A O 1
ATOM 794 N N . LEU A 1 95 ? -11.046 -3.398 9.009 1.00 96.25 95 LEU A N 1
ATOM 795 C CA . LEU A 1 95 ? -11.125 -2.901 10.390 1.00 96.25 95 LEU A CA 1
ATOM 796 C C . LEU A 1 95 ? -12.040 -1.673 10.510 1.00 96.25 95 LEU A C 1
ATOM 798 O O . LEU A 1 95 ? -12.877 -1.615 11.411 1.00 96.25 95 LEU A O 1
ATOM 802 N N . GLU A 1 96 ? -11.934 -0.734 9.570 1.00 94.44 96 GLU A N 1
ATOM 803 C CA . GLU A 1 96 ? -12.759 0.482 9.524 1.00 94.44 96 GLU A CA 1
ATOM 804 C C . GLU A 1 96 ? -14.240 0.163 9.299 1.00 94.44 96 GLU A C 1
ATOM 806 O O . GLU A 1 96 ? -15.117 0.671 9.997 1.00 94.44 96 GLU A O 1
ATOM 811 N N . THR A 1 97 ? -14.531 -0.738 8.359 1.00 94.31 97 THR A N 1
ATOM 812 C CA . THR A 1 97 ? -15.910 -1.149 8.049 1.00 94.31 97 THR A CA 1
ATOM 813 C C . THR A 1 97 ? -16.496 -2.120 9.074 1.00 94.31 97 THR A C 1
ATOM 815 O O . THR A 1 97 ? -17.707 -2.346 9.080 1.00 94.31 97 THR A O 1
ATOM 818 N N . ALA A 1 98 ? -15.675 -2.678 9.969 1.00 93.06 98 ALA A N 1
ATOM 819 C CA . ALA A 1 98 ? -16.121 -3.671 10.937 1.00 93.06 98 ALA A CA 1
ATOM 820 C C . ALA A 1 98 ? -16.923 -3.099 12.116 1.00 93.06 98 ALA A C 1
ATOM 822 O O . ALA A 1 98 ? -17.527 -3.892 12.848 1.00 93.06 98 ALA A O 1
ATOM 823 N N . GLY A 1 99 ? -16.950 -1.771 12.288 1.00 91.25 99 GLY A N 1
ATOM 824 C CA . GLY A 1 99 ? -17.670 -1.105 13.377 1.00 91.25 99 GLY A CA 1
ATOM 825 C C . GLY A 1 99 ? -17.073 -1.410 14.753 1.00 91.25 99 GLY A C 1
ATOM 826 O O . GLY A 1 99 ? -17.808 -1.671 15.705 1.00 91.25 99 GLY A O 1
ATOM 827 N N . LEU A 1 100 ? -15.741 -1.453 14.839 1.00 93.88 100 LEU A N 1
ATOM 828 C CA . LEU A 1 100 ? -15.019 -1.749 16.076 1.00 93.88 100 LEU A CA 1
ATOM 829 C C . LEU A 1 100 ? -15.089 -0.577 17.062 1.00 93.88 100 LEU A C 1
ATOM 831 O O . LEU A 1 100 ? -15.256 0.579 16.687 1.00 93.88 100 LEU A O 1
ATOM 835 N N . ASN A 1 101 ? -14.918 -0.897 18.340 1.00 91.50 101 ASN A N 1
ATOM 836 C CA . ASN A 1 101 ? -14.847 0.064 19.437 1.00 91.50 101 ASN A CA 1
ATOM 837 C C . ASN A 1 101 ? -13.675 -0.265 20.376 1.00 91.50 101 ASN A C 1
ATOM 839 O O . ASN A 1 101 ? -13.079 -1.342 20.300 1.00 91.50 101 ASN A O 1
ATOM 843 N N . SER A 1 102 ? -13.397 0.619 21.336 1.00 91.56 102 SER A N 1
ATOM 844 C CA . SER A 1 102 ? -12.321 0.466 22.329 1.00 91.56 102 SER A CA 1
ATOM 845 C C . SER A 1 102 ? -12.337 -0.829 23.159 1.00 91.56 102 SER A C 1
ATOM 847 O O . SER A 1 102 ? -11.317 -1.170 23.772 1.00 91.56 102 SER A O 1
ATOM 849 N N . LYS A 1 103 ? -13.470 -1.542 23.211 1.00 92.56 103 LYS A N 1
ATOM 850 C CA . LYS A 1 103 ? -13.667 -2.799 23.957 1.00 92.56 103 LYS A CA 1
ATOM 851 C C . LYS A 1 103 ? -13.679 -4.044 23.063 1.00 92.56 103 LYS A C 1
ATOM 853 O O . LYS A 1 103 ? -13.797 -5.148 23.584 1.00 92.56 103 LYS A O 1
ATOM 858 N N . SER A 1 104 ? -13.588 -3.877 21.746 1.00 94.69 104 SER A N 1
ATOM 859 C CA . SER A 1 104 ? -13.631 -4.989 20.799 1.00 94.69 104 SER A CA 1
ATOM 860 C C . SER A 1 104 ? -12.424 -5.906 20.988 1.00 94.69 104 SER A C 1
ATOM 862 O O . SER A 1 104 ? -11.307 -5.430 21.197 1.00 94.69 104 SER A O 1
ATOM 864 N N . THR A 1 105 ? -12.645 -7.219 20.912 1.00 96.62 105 THR A N 1
ATOM 865 C CA . THR A 1 105 ? -11.579 -8.221 21.038 1.00 96.62 105 THR A CA 1
ATOM 866 C C . THR A 1 105 ? -11.202 -8.789 19.675 1.00 96.62 105 THR A C 1
ATOM 868 O O . THR A 1 105 ? -12.035 -8.881 18.769 1.00 96.62 105 THR A O 1
ATOM 871 N N . PHE A 1 106 ? -9.941 -9.204 19.526 1.00 97.31 106 PHE A N 1
ATOM 872 C CA . PHE A 1 106 ? -9.489 -9.832 18.286 1.00 97.31 106 PHE A CA 1
ATOM 873 C C . PHE A 1 106 ? -10.214 -11.159 18.019 1.00 97.31 106 PHE A C 1
ATOM 875 O O . PHE A 1 106 ? -10.511 -11.465 16.869 1.00 97.31 106 PHE A O 1
ATOM 882 N N . SER A 1 107 ? -10.543 -11.923 19.068 1.00 97.12 107 SER A N 1
ATOM 883 C CA . SER A 1 107 ? -11.259 -13.199 18.943 1.00 97.12 107 SER A CA 1
ATOM 884 C C . SER A 1 107 ? -12.629 -13.018 18.285 1.00 97.12 107 SER A C 1
ATOM 886 O O . SER A 1 107 ? -12.934 -13.703 17.308 1.00 97.12 107 SER A O 1
ATOM 888 N N . ASP A 1 108 ? -13.422 -12.050 18.756 1.00 96.56 108 ASP A N 1
ATOM 889 C CA . ASP A 1 108 ? -14.754 -11.775 18.200 1.00 96.56 108 ASP A CA 1
ATOM 890 C C . ASP A 1 108 ? -14.662 -11.287 16.747 1.00 96.56 108 ASP A C 1
ATOM 892 O O . ASP A 1 108 ? -15.427 -11.710 15.874 1.00 96.56 108 ASP A O 1
ATOM 896 N N . PHE A 1 109 ? -13.677 -10.427 16.465 1.00 97.56 109 PHE A N 1
ATOM 897 C CA . PHE A 1 109 ? -13.395 -9.946 15.115 1.00 97.56 109 PHE A CA 1
ATOM 898 C C . PHE A 1 109 ? -13.001 -11.091 14.170 1.00 97.56 109 PHE A C 1
ATOM 900 O O . PHE A 1 109 ? -13.571 -11.225 13.085 1.00 97.56 109 PHE A O 1
ATOM 907 N N . ALA A 1 110 ? -12.075 -11.955 14.587 1.00 96.88 110 ALA A N 1
ATOM 908 C CA . ALA A 1 110 ? -11.613 -13.094 13.802 1.00 96.88 110 ALA A CA 1
ATOM 909 C C . ALA A 1 110 ? -12.726 -14.126 13.570 1.00 96.88 110 ALA A C 1
ATOM 911 O O . ALA A 1 110 ? -12.824 -14.686 12.479 1.00 96.88 110 ALA A O 1
ATOM 912 N N . GLN A 1 111 ? -13.604 -14.347 14.552 1.00 96.94 111 GLN A N 1
ATOM 913 C CA . GLN A 1 111 ? -14.762 -15.226 14.395 1.00 96.94 111 GLN A CA 1
ATOM 914 C C . GLN A 1 111 ? -15.749 -14.682 13.352 1.00 96.94 111 GLN A C 1
ATOM 916 O O . GLN A 1 111 ? -16.264 -15.447 12.535 1.00 96.94 111 GLN A O 1
ATOM 921 N N . LYS A 1 112 ? -15.993 -13.365 13.347 1.00 96.81 112 LYS A N 1
ATOM 922 C CA . LYS A 1 112 ? -16.932 -12.720 12.419 1.00 96.81 112 LYS A CA 1
ATOM 923 C C . LYS A 1 112 ? -16.378 -12.597 10.995 1.00 96.81 112 LYS A C 1
ATOM 925 O O . LYS A 1 112 ? -17.096 -12.887 10.041 1.00 96.81 112 LYS A O 1
ATOM 930 N N . TYR A 1 113 ? -15.116 -12.194 10.843 1.00 97.06 113 TYR A N 1
ATOM 931 C CA . TYR A 1 113 ? -14.509 -11.874 9.542 1.00 97.06 113 TYR A CA 1
ATOM 932 C C . TYR A 1 113 ? -13.498 -12.913 9.045 1.00 97.06 113 TYR A C 1
ATOM 934 O O . TYR A 1 113 ? -12.917 -12.736 7.980 1.00 97.06 113 TYR A O 1
ATOM 942 N N . GLY A 1 114 ? -13.320 -14.039 9.740 1.00 94.81 114 GLY A N 1
ATOM 943 C CA . GLY A 1 114 ? -12.337 -15.067 9.376 1.00 94.81 114 GLY A CA 1
ATOM 944 C C . GLY A 1 114 ? -12.519 -15.685 7.984 1.00 94.81 114 GLY A C 1
ATOM 945 O O . GLY A 1 114 ? -11.579 -16.253 7.426 1.00 94.81 114 GLY A O 1
ATOM 946 N N . LYS A 1 115 ? -13.720 -15.569 7.403 1.00 95.94 115 LYS A N 1
ATOM 947 C CA . LYS A 1 115 ? -14.024 -16.020 6.037 1.00 95.94 115 LYS A CA 1
ATOM 948 C C . LYS A 1 115 ? -13.799 -14.945 4.965 1.00 95.94 115 LYS A C 1
ATOM 950 O O . LYS A 1 115 ? -13.775 -15.320 3.797 1.00 95.94 115 LYS A O 1
ATOM 955 N N . ASP A 1 116 ? -13.625 -13.675 5.341 1.00 96.62 116 ASP A N 1
ATOM 956 C CA . ASP A 1 116 ? -13.384 -12.554 4.422 1.00 96.62 116 ASP A CA 1
ATOM 957 C C . ASP A 1 116 ? -11.991 -12.684 3.781 1.00 96.62 116 ASP A C 1
ATOM 959 O O . ASP A 1 116 ? -10.998 -12.973 4.454 1.00 96.62 116 ASP A O 1
ATOM 963 N N . GLU A 1 117 ? -11.903 -12.475 2.469 1.00 95.69 117 GLU A N 1
ATOM 964 C CA . GLU A 1 117 ? -10.640 -12.581 1.731 1.00 95.69 117 GLU A CA 1
ATOM 965 C C . GLU A 1 117 ? -9.612 -11.542 2.197 1.00 95.69 117 GLU A C 1
ATOM 967 O O . GLU A 1 117 ? -8.428 -11.853 2.318 1.00 95.69 117 GLU A O 1
ATOM 972 N N . ARG A 1 118 ? -10.054 -10.339 2.584 1.00 95.38 118 ARG A N 1
ATOM 973 C CA . ARG A 1 118 ? -9.176 -9.288 3.123 1.00 95.38 118 ARG A CA 1
ATOM 974 C C . ARG A 1 118 ? -8.541 -9.716 4.444 1.00 95.38 118 ARG A C 1
ATOM 976 O O . ARG A 1 118 ? -7.387 -9.385 4.695 1.00 95.38 118 ARG A O 1
ATOM 983 N N . PHE A 1 119 ? -9.253 -10.507 5.254 1.00 96.06 119 PHE A N 1
ATOM 984 C CA . PHE A 1 119 ? -8.714 -11.105 6.479 1.00 96.06 119 PHE A CA 1
ATOM 985 C C . PHE A 1 119 ? -7.685 -12.203 6.171 1.00 96.06 119 PHE A C 1
ATOM 987 O O . PHE A 1 119 ? -6.633 -12.273 6.812 1.00 96.06 119 PHE A O 1
ATOM 994 N N . LYS A 1 120 ? -7.955 -13.053 5.171 1.00 95.75 120 LYS A N 1
ATOM 995 C CA . LYS A 1 120 ? -7.062 -14.156 4.774 1.00 95.75 120 LYS A CA 1
ATOM 996 C C . LYS A 1 120 ? -5.790 -13.688 4.061 1.00 95.75 120 LYS A C 1
ATOM 998 O O . LYS A 1 120 ? -4.762 -14.347 4.203 1.00 95.75 120 LYS A O 1
ATOM 1003 N N . ASN A 1 121 ? -5.842 -12.555 3.354 1.00 95.25 121 ASN A N 1
ATOM 1004 C CA . ASN A 1 121 ? -4.728 -11.991 2.580 1.00 95.25 121 ASN A CA 1
ATOM 1005 C C . ASN A 1 121 ? -3.474 -11.691 3.415 1.00 95.25 121 ASN A C 1
ATOM 1007 O O . ASN A 1 121 ? -2.357 -11.705 2.888 1.00 95.25 121 ASN A O 1
ATOM 1011 N N . ILE A 1 122 ? -3.644 -11.435 4.711 1.00 95.50 122 ILE A N 1
ATOM 1012 C CA . ILE A 1 122 ? -2.540 -11.356 5.666 1.00 95.50 122 ILE A CA 1
ATOM 1013 C C . ILE A 1 122 ? -2.247 -12.772 6.154 1.00 95.50 122 ILE A C 1
ATOM 1015 O O . ILE A 1 122 ? -3.019 -13.334 6.916 1.00 95.50 122 ILE A O 1
ATOM 1019 N N . GLU A 1 123 ? -1.150 -13.384 5.724 1.00 92.75 123 GLU A N 1
ATOM 1020 C CA . GLU A 1 123 ? -0.881 -14.805 6.005 1.00 92.75 123 GLU A CA 1
ATOM 1021 C C . GLU A 1 123 ? -0.592 -15.078 7.492 1.00 92.75 123 GLU A C 1
ATOM 1023 O O . GLU A 1 123 ? -1.002 -16.100 8.043 1.00 92.75 123 GLU A O 1
ATOM 1028 N N . LYS A 1 124 ? 0.101 -14.156 8.169 1.00 95.50 124 LYS A N 1
ATOM 1029 C CA . LYS A 1 124 ? 0.570 -14.355 9.545 1.00 95.50 124 LYS A CA 1
ATOM 1030 C C . LYS A 1 124 ? -0.481 -13.912 10.560 1.00 95.50 124 LYS A C 1
ATOM 1032 O O . LYS A 1 124 ? -0.786 -12.727 10.654 1.00 95.50 124 LYS A O 1
ATOM 1037 N N . MET A 1 125 ? -0.944 -14.834 11.409 1.00 95.38 125 MET A N 1
ATOM 1038 C CA . MET A 1 125 ? -1.918 -14.522 12.470 1.00 95.38 125 MET A CA 1
ATOM 1039 C C . MET A 1 125 ? -1.432 -13.408 13.409 1.00 95.38 125 MET A C 1
ATOM 1041 O O . MET A 1 125 ? -2.173 -12.476 13.694 1.00 95.38 125 MET A O 1
ATOM 1045 N N . ARG A 1 126 ? -0.153 -13.451 13.808 1.00 96.25 126 ARG A N 1
ATOM 1046 C CA . ARG A 1 126 ? 0.464 -12.412 14.648 1.00 96.25 126 ARG A CA 1
ATOM 1047 C C . ARG A 1 126 ? 0.422 -11.022 14.000 1.00 96.25 126 ARG A C 1
ATOM 1049 O O . ARG A 1 126 ? 0.310 -10.029 14.704 1.00 96.25 126 ARG A O 1
ATOM 1056 N N . GLU A 1 127 ? 0.516 -10.946 12.672 1.00 96.38 127 GLU A N 1
ATOM 1057 C CA . GLU A 1 127 ? 0.414 -9.675 11.945 1.00 96.38 127 GLU A CA 1
ATOM 1058 C C . GLU A 1 127 ? -1.029 -9.161 11.935 1.00 96.38 127 GLU A C 1
ATOM 1060 O O . GLU A 1 127 ? -1.243 -7.982 12.200 1.00 96.38 127 GLU A O 1
ATOM 1065 N N . ARG A 1 128 ? -2.017 -10.047 11.735 1.00 97.38 128 ARG A N 1
ATOM 1066 C CA . ARG A 1 128 ? -3.447 -9.693 11.840 1.00 97.38 128 ARG A CA 1
ATOM 1067 C C . ARG A 1 128 ? -3.778 -9.105 13.209 1.00 97.38 128 ARG A C 1
ATOM 1069 O O . ARG A 1 128 ? -4.417 -8.061 13.293 1.00 97.38 128 ARG A O 1
ATOM 1076 N N . GLU A 1 129 ? -3.334 -9.777 14.269 1.00 97.38 129 GLU A N 1
ATOM 1077 C CA . GLU A 1 129 ? -3.587 -9.356 15.646 1.00 97.38 129 GLU A CA 1
ATOM 1078 C C . GLU A 1 129 ? -2.867 -8.045 15.984 1.00 97.38 129 GLU A C 1
ATOM 1080 O O . GLU A 1 129 ? -3.463 -7.169 16.603 1.00 97.38 129 GLU A O 1
ATOM 1085 N N . SER A 1 130 ? -1.624 -7.860 15.518 1.00 97.88 130 SER A N 1
ATOM 1086 C CA . SER A 1 130 ? -0.907 -6.586 15.667 1.00 97.88 130 SER A CA 1
ATOM 1087 C C . SER A 1 130 ? -1.677 -5.434 15.023 1.00 97.88 130 SER A C 1
ATOM 1089 O O . SER A 1 130 ? -1.954 -4.450 15.697 1.00 97.88 130 SER A O 1
ATOM 1091 N N . MET A 1 131 ? -2.090 -5.578 13.758 1.00 97.12 131 MET A N 1
ATOM 1092 C CA . MET A 1 131 ? -2.835 -4.533 13.045 1.00 97.12 131 MET A CA 1
ATOM 1093 C C . MET A 1 131 ? -4.172 -4.211 13.722 1.00 97.12 131 MET A C 1
ATOM 1095 O O . MET A 1 131 ? -4.553 -3.048 13.826 1.00 97.12 131 MET A O 1
ATOM 1099 N N . PHE A 1 132 ? -4.876 -5.233 14.215 1.00 97.94 132 PHE A N 1
ATOM 1100 C CA . PHE A 1 132 ? -6.102 -5.042 14.985 1.00 97.94 132 PHE A CA 1
ATOM 1101 C C . PHE A 1 132 ? -5.846 -4.265 16.284 1.00 97.94 132 PHE A C 1
ATOM 1103 O O . PHE A 1 132 ? -6.570 -3.322 16.597 1.00 97.94 132 PHE A O 1
ATOM 1110 N N . ASN A 1 133 ? -4.813 -4.644 17.040 1.00 97.12 133 ASN A N 1
ATOM 1111 C CA . ASN A 1 133 ? -4.480 -3.994 18.304 1.00 97.12 133 ASN A CA 1
ATOM 1112 C C . ASN A 1 133 ? -4.070 -2.535 18.098 1.00 97.12 133 ASN A C 1
ATOM 1114 O O . ASN A 1 133 ? -4.534 -1.678 18.849 1.00 97.12 133 ASN A O 1
ATOM 1118 N N . ASP A 1 134 ? -3.267 -2.252 17.073 1.00 97.06 134 ASP A N 1
ATOM 1119 C CA . ASP A 1 134 ? -2.867 -0.891 16.706 1.00 97.06 134 ASP A CA 1
ATOM 1120 C C . ASP A 1 134 ? -4.104 -0.037 16.375 1.00 97.06 134 ASP A C 1
ATOM 1122 O O . ASP A 1 134 ? -4.250 1.078 16.877 1.00 97.06 134 ASP A O 1
ATOM 1126 N N . PHE A 1 135 ? -5.061 -0.589 15.621 1.00 96.62 135 PHE A N 1
ATOM 1127 C CA . PHE A 1 135 ? -6.316 0.093 15.295 1.00 96.62 135 PHE A CA 1
ATOM 1128 C C . PHE A 1 135 ? -7.172 0.390 16.534 1.00 96.62 135 PHE A C 1
ATOM 1130 O O . PHE A 1 135 ? -7.638 1.514 16.721 1.00 96.62 135 PHE A O 1
ATOM 1137 N N . VAL A 1 136 ? -7.351 -0.588 17.428 1.00 96.06 136 VAL A N 1
ATOM 1138 C CA . VAL A 1 136 ? -8.104 -0.390 18.681 1.00 96.06 136 VAL A CA 1
ATOM 1139 C C . VAL A 1 136 ? -7.395 0.604 19.609 1.00 96.06 136 VAL A C 1
ATOM 1141 O O . VAL A 1 136 ? -8.055 1.367 20.318 1.00 96.06 136 VAL A O 1
ATOM 1144 N N . GLN A 1 137 ? -6.060 0.629 19.620 1.00 95.69 137 GLN A N 1
ATOM 1145 C CA . GLN A 1 137 ? -5.294 1.629 20.364 1.00 95.69 137 GLN A CA 1
ATOM 1146 C C . GLN A 1 137 ? -5.510 3.041 19.815 1.00 95.69 137 GLN A C 1
ATOM 1148 O O . GLN A 1 137 ? -5.727 3.958 20.612 1.00 95.69 137 GLN A O 1
ATOM 1153 N N . GLU A 1 138 ? -5.509 3.217 18.492 1.00 94.38 138 GLU A N 1
ATOM 1154 C CA . GLU A 1 138 ? -5.782 4.520 17.882 1.00 94.38 138 GLU A CA 1
ATOM 1155 C C . GLU A 1 138 ? -7.224 4.968 18.159 1.00 94.38 138 GLU A C 1
ATOM 1157 O O . GLU A 1 138 ? -7.429 6.111 18.555 1.00 94.38 138 GLU A O 1
ATOM 1162 N N . LEU A 1 139 ? -8.215 4.068 18.103 1.00 93.56 139 LEU A N 1
ATOM 1163 C CA . LEU A 1 139 ? -9.593 4.386 18.510 1.00 93.56 139 LEU A CA 1
ATOM 1164 C C . LEU A 1 139 ? -9.666 4.906 19.954 1.00 93.56 139 LEU A C 1
ATOM 1166 O O . LEU A 1 139 ? -10.263 5.949 20.213 1.00 93.56 139 LEU A O 1
ATOM 1170 N N . ARG A 1 140 ? -8.987 4.244 20.901 1.00 92.19 140 ARG A N 1
ATOM 1171 C CA . ARG A 1 140 ? -8.919 4.701 22.305 1.00 92.19 140 ARG A CA 1
ATOM 1172 C C . ARG A 1 140 ? -8.257 6.067 22.447 1.00 92.19 140 ARG A C 1
ATOM 1174 O O . ARG A 1 140 ? -8.547 6.805 23.393 1.00 92.19 140 ARG A O 1
ATOM 1181 N N . LYS A 1 141 ? -7.288 6.369 21.585 1.00 93.19 141 LYS A N 1
ATOM 1182 C CA . LYS A 1 141 ? -6.593 7.655 21.564 1.00 93.19 141 LYS A CA 1
ATOM 1183 C C . LYS A 1 141 ? -7.506 8.750 21.023 1.00 93.19 141 LYS A C 1
ATOM 1185 O O . LYS A 1 141 ? -7.688 9.739 21.730 1.00 93.19 141 LYS A O 1
ATOM 1190 N N . LEU A 1 142 ? -8.152 8.516 19.885 1.00 91.25 142 LEU A N 1
ATOM 1191 C CA . LEU A 1 142 ? -9.124 9.425 19.281 1.00 91.25 142 LEU A CA 1
ATOM 1192 C C . LEU A 1 142 ? -10.292 9.722 20.231 1.00 91.25 142 LEU A C 1
ATOM 1194 O O . LEU A 1 142 ? -10.588 10.885 20.469 1.00 91.25 142 LEU A O 1
ATOM 1198 N N . GLU A 1 143 ? -10.877 8.710 20.881 1.00 89.88 143 GLU A N 1
ATOM 1199 C CA . GLU A 1 143 ? -11.947 8.905 21.878 1.00 89.88 143 GLU A CA 1
ATOM 1200 C C . GLU A 1 143 ? -11.491 9.775 23.068 1.00 89.88 143 GLU A C 1
ATOM 1202 O O . GLU A 1 143 ? -12.250 10.582 23.616 1.00 89.88 143 GLU A O 1
ATOM 1207 N N . ARG A 1 144 ? -10.233 9.621 23.507 1.00 88.19 144 ARG A N 1
ATOM 1208 C CA . ARG A 1 144 ? -9.667 10.432 24.595 1.00 88.19 144 ARG A CA 1
ATOM 1209 C C . ARG A 1 144 ? -9.457 11.877 24.151 1.00 88.19 144 ARG A C 1
ATOM 1211 O O . ARG A 1 144 ? -9.790 12.780 24.918 1.00 88.19 144 ARG A O 1
ATOM 1218 N N . GLU A 1 145 ? -8.892 12.081 22.966 1.00 88.88 145 GLU A N 1
ATOM 1219 C CA . GLU A 1 145 ? -8.639 13.399 22.376 1.00 88.88 145 GLU A CA 1
ATOM 1220 C C . GLU A 1 145 ? -9.945 14.142 22.094 1.00 88.88 145 GLU A C 1
ATOM 1222 O O . GLU A 1 145 ? -10.078 15.305 22.469 1.00 88.88 145 GLU A O 1
ATOM 1227 N N . GLU A 1 146 ? -10.952 13.454 21.555 1.00 87.69 146 GLU A N 1
ATOM 1228 C CA . GLU A 1 146 ? -12.285 14.004 21.328 1.00 87.69 146 GLU A CA 1
ATOM 1229 C C . GLU A 1 146 ? -12.896 14.501 22.641 1.00 87.69 146 GLU A C 1
ATOM 1231 O O . GLU A 1 146 ? -13.287 15.665 22.737 1.00 87.69 146 GLU A O 1
ATOM 1236 N N . ARG A 1 147 ? -12.861 13.687 23.705 1.00 85.56 147 ARG A N 1
ATOM 1237 C CA . ARG A 1 147 ? -13.355 14.086 25.032 1.00 85.56 147 ARG A CA 1
ATOM 1238 C C . ARG A 1 147 ? -12.603 15.283 25.620 1.00 85.56 147 ARG A C 1
ATOM 1240 O O . ARG A 1 147 ? -13.209 16.095 26.317 1.00 85.56 147 ARG A O 1
ATOM 1247 N N . LEU A 1 148 ? -11.293 15.386 25.401 1.00 86.56 148 LEU A N 1
ATOM 1248 C CA . LEU A 1 148 ? -10.501 16.532 25.859 1.00 86.56 148 LEU A CA 1
ATOM 1249 C C . LEU A 1 148 ? -10.848 17.794 25.070 1.00 86.56 148 LEU A C 1
ATOM 1251 O O . LEU A 1 148 ? -11.101 18.828 25.682 1.00 86.56 148 LEU A O 1
ATOM 1255 N N . SER A 1 149 ? -10.942 17.689 23.745 1.00 83.81 149 SER A N 1
ATOM 1256 C CA . SER A 1 149 ? -11.332 18.801 22.876 1.00 83.81 149 SER A CA 1
ATOM 1257 C C . SER A 1 149 ? -12.745 19.292 23.188 1.00 83.81 149 SER A C 1
ATOM 1259 O O . SER A 1 149 ? -13.009 20.491 23.178 1.00 83.81 149 SER A O 1
ATOM 1261 N N . GLN A 1 150 ? -13.649 18.374 23.533 1.00 80.50 150 GLN A N 1
ATOM 1262 C CA . GLN A 1 150 ? -15.013 18.690 23.917 1.00 80.50 150 GLN A CA 1
ATOM 1263 C C . GLN A 1 150 ? -15.044 19.433 25.255 1.00 80.50 150 GLN A C 1
ATOM 1265 O O . GLN A 1 150 ? -15.679 20.476 25.349 1.00 80.50 150 GLN A O 1
ATOM 1270 N N . ARG A 1 151 ? -14.273 18.980 26.252 1.00 74.88 151 ARG A N 1
ATOM 1271 C CA . ARG A 1 151 ? -14.107 19.698 27.527 1.00 74.88 151 ARG A CA 1
ATOM 1272 C C . ARG A 1 151 ? -13.456 21.063 27.355 1.00 74.88 151 ARG A C 1
ATOM 1274 O O . ARG A 1 151 ? -13.804 21.988 28.075 1.00 74.88 151 ARG A O 1
ATOM 1281 N N . GLU A 1 152 ? -12.501 21.202 26.443 1.00 73.69 152 GLU A N 1
ATOM 1282 C CA . GLU A 1 152 ? -11.867 22.486 26.144 1.00 73.69 152 GLU A CA 1
ATOM 1283 C C . GLU A 1 152 ? -12.861 23.445 25.488 1.00 73.69 152 GLU A C 1
ATOM 1285 O O . GLU A 1 152 ? -12.998 24.577 25.944 1.00 73.69 152 GLU A O 1
ATOM 1290 N N . LYS A 1 153 ? -13.630 22.976 24.499 1.00 71.50 153 LYS A N 1
ATOM 1291 C CA . LYS A 1 153 ? -14.732 23.740 23.905 1.00 71.50 153 LYS A CA 1
ATOM 1292 C C . LYS A 1 153 ? -15.760 24.123 24.964 1.00 71.50 153 LYS A C 1
ATOM 1294 O O . LYS A 1 153 ? -16.116 25.291 25.041 1.00 71.50 153 LYS A O 1
ATOM 1299 N N . GLU A 1 154 ? -16.196 23.197 25.809 1.00 68.12 154 GLU A N 1
ATOM 1300 C CA . GLU A 1 154 ? -17.130 23.462 26.912 1.00 68.12 154 GLU A CA 1
ATOM 1301 C C . GLU A 1 154 ? -16.550 24.438 27.942 1.00 68.12 154 GLU A C 1
ATOM 1303 O O . GLU A 1 154 ? -17.271 25.296 28.431 1.00 68.12 154 GLU A O 1
ATOM 1308 N N . ASN A 1 155 ? -15.251 24.380 28.238 1.00 62.84 155 ASN A N 1
ATOM 1309 C CA . ASN A 1 155 ? -14.576 25.329 29.127 1.00 62.84 155 ASN A CA 1
ATOM 1310 C C . ASN A 1 155 ? -14.427 26.716 28.478 1.00 62.84 155 ASN A C 1
ATOM 1312 O O . ASN A 1 155 ? -14.515 27.721 29.174 1.00 62.84 155 ASN A O 1
ATOM 1316 N N . ILE A 1 156 ? -14.242 26.800 27.157 1.00 61.75 156 ILE A N 1
ATOM 1317 C CA . ILE A 1 156 ? -14.244 28.068 26.409 1.00 61.75 156 ILE A CA 1
ATOM 1318 C C . ILE A 1 156 ? -15.657 28.667 26.364 1.00 61.75 156 ILE A C 1
ATOM 1320 O O . ILE A 1 156 ? -15.811 29.857 26.606 1.00 61.75 156 ILE A O 1
ATOM 1324 N N . HIS A 1 157 ? -16.691 27.857 26.118 1.00 58.16 157 HIS A N 1
ATOM 1325 C CA . HIS A 1 157 ? -18.088 28.315 26.134 1.00 58.16 157 HIS A CA 1
ATOM 1326 C C . HIS A 1 157 ? -18.598 28.590 27.564 1.00 58.16 157 HIS A C 1
ATOM 1328 O O . HIS A 1 157 ? -19.472 29.430 27.753 1.00 58.16 157 HIS A O 1
ATOM 1334 N N . GLY A 1 158 ? -18.049 27.902 28.570 1.00 52.62 158 GLY A N 1
ATOM 1335 C CA . GLY A 1 158 ? -18.366 28.055 29.993 1.00 52.62 158 GLY A CA 1
ATOM 1336 C C . GLY A 1 158 ? -17.578 29.166 30.691 1.00 52.62 158 GLY A C 1
ATOM 1337 O O . GLY A 1 158 ? -18.040 29.706 31.695 1.00 52.62 158 GLY A O 1
ATOM 1338 N N . ARG A 1 159 ? -16.430 29.584 30.143 1.00 53.28 159 ARG A N 1
ATOM 1339 C CA . ARG A 1 159 ? -15.819 30.880 30.454 1.00 53.28 159 ARG A CA 1
ATOM 1340 C C . ARG A 1 159 ? -16.536 31.953 29.648 1.00 53.28 159 ARG A C 1
ATOM 1342 O O . ARG A 1 159 ? -16.028 32.449 28.646 1.00 53.28 159 ARG A O 1
ATOM 1349 N N . GLY A 1 160 ? -17.696 32.373 30.148 1.00 46.12 160 GLY A N 1
ATOM 1350 C CA . GLY A 1 160 ? -18.136 33.743 29.912 1.00 46.12 160 GLY A CA 1
ATOM 1351 C C . GLY A 1 160 ? -16.945 34.672 30.153 1.00 46.12 160 GLY A C 1
ATOM 1352 O O . GLY A 1 160 ? -16.259 34.529 31.160 1.00 46.12 160 GLY A O 1
ATOM 1353 N N . PHE A 1 161 ? -16.659 35.526 29.173 1.00 51.66 161 PHE A N 1
ATOM 1354 C CA . PHE A 1 161 ? -15.637 36.569 29.156 1.00 51.66 161 PHE A CA 1
ATOM 1355 C C . PHE A 1 161 ? -15.278 37.078 30.565 1.00 51.66 161 PHE A C 1
ATOM 1357 O O . PHE A 1 161 ? -15.882 38.016 31.076 1.00 51.66 161 PHE A O 1
ATOM 1364 N N . VAL A 1 162 ? -14.281 36.464 31.205 1.00 52.81 162 VAL A N 1
ATOM 1365 C CA . VAL A 1 162 ? -13.646 37.018 32.397 1.00 52.81 162 VAL A CA 1
ATOM 1366 C C . VAL A 1 162 ? -12.255 37.484 32.013 1.00 52.81 162 VAL A C 1
ATOM 1368 O O . VAL A 1 162 ? -11.256 36.806 32.229 1.00 52.81 162 VAL A O 1
ATOM 1371 N N . VAL A 1 163 ? -12.212 38.709 31.493 1.00 52.59 163 VAL A N 1
ATOM 1372 C CA . VAL A 1 163 ? -11.033 39.570 31.614 1.00 52.59 163 VAL A CA 1
ATOM 1373 C C . VAL A 1 163 ? -11.298 40.701 32.635 1.00 52.59 163 VAL A C 1
ATOM 1375 O O . VAL A 1 163 ? -11.173 41.871 32.276 1.00 52.59 163 VAL A O 1
ATOM 1378 N N . PRO A 1 164 ? -11.673 40.441 33.911 1.00 53.06 164 PRO A N 1
ATOM 1379 C CA . PRO A 1 164 ? -11.834 41.490 34.905 1.00 53.06 164 PRO A CA 1
ATOM 1380 C C . PRO A 1 164 ? -10.514 41.666 35.658 1.00 53.06 164 PRO A C 1
ATOM 1382 O O . PRO A 1 164 ? -10.418 41.317 36.826 1.00 53.06 164 PRO A O 1
ATOM 1385 N N . HIS A 1 165 ? -9.480 42.175 34.985 1.00 43.00 165 HIS A N 1
ATOM 1386 C CA . HIS A 1 165 ? -8.479 42.972 35.707 1.00 43.00 165 HIS A CA 1
ATOM 1387 C C . HIS A 1 165 ? -7.600 43.833 34.797 1.00 43.00 165 HIS A C 1
ATOM 1389 O O . HIS A 1 165 ? -7.234 44.940 35.171 1.00 43.00 165 HIS A O 1
ATOM 1395 N N . LEU A 1 166 ? -7.303 43.385 33.572 1.00 47.69 166 LEU A N 1
ATOM 1396 C CA . LEU A 1 166 ? -6.383 44.115 32.687 1.00 47.69 166 LEU A CA 1
ATOM 1397 C C . LEU A 1 166 ? -7.047 45.200 31.818 1.00 47.69 166 LEU A C 1
ATOM 1399 O O . LEU A 1 166 ? -6.340 46.025 31.253 1.00 47.69 166 LEU A O 1
ATOM 1403 N N . MET A 1 167 ? -8.383 45.278 31.770 1.00 49.00 167 MET A N 1
ATOM 1404 C CA . MET A 1 167 ? -9.101 46.387 31.110 1.00 49.00 167 MET A CA 1
ATOM 1405 C C . MET A 1 167 ? -9.357 47.597 32.028 1.00 49.00 167 MET A C 1
ATOM 1407 O O . MET A 1 167 ? -9.739 48.658 31.544 1.00 49.00 167 MET A O 1
ATOM 1411 N N . GLN A 1 168 ? -9.109 47.493 33.340 1.00 46.31 168 GLN A N 1
ATOM 1412 C CA . GLN A 1 168 ? -9.236 48.638 34.258 1.00 46.31 168 GLN A CA 1
ATOM 1413 C C . GLN A 1 168 ? -8.012 49.562 34.255 1.00 46.31 168 GLN A C 1
ATOM 1415 O O . GLN A 1 168 ? -8.117 50.706 34.691 1.00 46.31 168 GLN A O 1
ATOM 1420 N N . LEU A 1 169 ? -6.878 49.129 33.694 1.00 45.59 169 LEU A N 1
ATOM 1421 C CA . LEU A 1 169 ? -5.672 49.958 33.656 1.00 45.59 169 LEU A CA 1
ATOM 1422 C C . LEU A 1 169 ? -5.665 51.003 32.525 1.00 45.59 169 LEU A C 1
ATOM 1424 O O . LEU A 1 169 ? -4.834 51.905 32.552 1.00 45.59 169 LEU A O 1
ATOM 1428 N N . LEU A 1 170 ? -6.597 50.940 31.563 1.00 48.69 170 LEU A N 1
ATOM 1429 C CA . LEU A 1 170 ? -6.663 51.924 30.472 1.00 48.69 170 LEU A CA 1
ATOM 1430 C C . LEU A 1 170 ? -7.538 53.152 30.792 1.00 48.69 170 LEU A C 1
ATOM 1432 O O . LEU A 1 170 ? -7.407 54.175 30.130 1.00 48.69 170 LEU A O 1
ATOM 1436 N N . ILE A 1 171 ? -8.389 53.093 31.825 1.00 49.72 171 ILE A N 1
ATOM 1437 C CA . ILE A 1 171 ? -9.231 54.234 32.245 1.00 49.72 171 ILE A CA 1
ATOM 1438 C C . ILE A 1 171 ? -8.553 55.059 33.361 1.00 49.72 171 ILE A C 1
ATOM 1440 O O . ILE A 1 171 ? -8.815 56.251 33.500 1.00 49.72 171 ILE A O 1
ATOM 1444 N N . ALA A 1 172 ? -7.603 54.484 34.107 1.00 52.53 172 ALA A N 1
ATOM 1445 C CA . ALA A 1 172 ? -6.954 55.152 35.242 1.00 52.53 172 ALA A CA 1
ATOM 1446 C C . ALA A 1 172 ? -5.808 56.128 34.881 1.00 52.53 172 ALA A C 1
ATOM 1448 O O . ALA A 1 172 ? -5.277 56.785 35.772 1.00 52.53 172 ALA A O 1
ATOM 1449 N N . LEU A 1 173 ? -5.434 56.272 33.602 1.00 51.28 173 LEU A N 1
ATOM 1450 C CA . LEU A 1 173 ? -4.406 57.236 33.161 1.00 51.28 173 LEU A CA 1
ATOM 1451 C C . LEU A 1 173 ? -4.969 58.524 32.533 1.00 51.28 173 LEU A C 1
ATOM 1453 O O . LEU A 1 173 ? -4.192 59.340 32.051 1.00 51.28 173 LEU A O 1
ATOM 1457 N N . HIS A 1 174 ? -6.290 58.742 32.556 1.00 51.59 174 HIS A N 1
ATOM 1458 C CA . HIS A 1 174 ? -6.914 59.961 32.008 1.0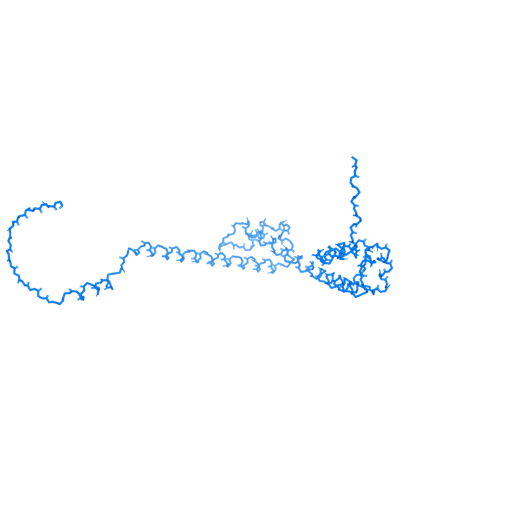0 51.59 174 HIS A CA 1
ATOM 1459 C C . HIS A 1 174 ? -7.562 60.896 33.039 1.00 51.59 174 HIS A C 1
ATOM 1461 O O . HIS A 1 174 ? -8.197 61.870 32.653 1.00 51.59 174 HIS A O 1
ATOM 1467 N N . PHE A 1 175 ? -7.372 60.668 34.341 1.00 54.94 175 PHE A N 1
ATOM 1468 C CA . PHE A 1 175 ? -7.801 61.620 35.372 1.00 54.94 175 PHE A CA 1
ATOM 1469 C C . PHE A 1 175 ? -6.658 61.928 36.343 1.00 54.94 175 PHE A C 1
ATOM 1471 O O . PHE A 1 175 ? -6.599 61.444 37.470 1.00 54.94 175 PHE A O 1
ATOM 1478 N N . HIS A 1 176 ? -5.738 62.773 35.883 1.00 45.44 176 HIS A N 1
ATOM 1479 C CA . HIS A 1 176 ? -5.043 63.717 36.749 1.00 45.44 176 HIS A CA 1
ATOM 1480 C C . HIS A 1 176 ? -5.399 65.123 36.282 1.00 45.44 176 HIS A C 1
ATOM 1482 O O . HIS A 1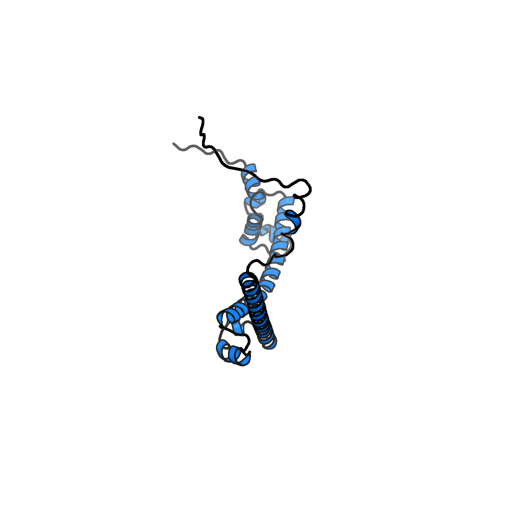 176 ? -4.957 65.555 35.222 1.00 45.44 176 HIS A O 1
ATOM 1488 N N . GLY A 1 177 ? -6.153 65.835 37.115 1.00 50.91 177 GLY A N 1
ATOM 1489 C CA . GLY A 1 177 ? -6.128 67.291 37.121 1.00 50.91 177 GLY A CA 1
ATOM 1490 C C . GLY A 1 177 ? -7.482 67.967 36.956 1.00 50.91 177 GLY A C 1
ATOM 1491 O O . GLY A 1 177 ? -7.970 68.092 35.843 1.00 50.91 177 GLY A O 1
ATOM 1492 N N . VAL A 1 178 ? -7.931 68.558 38.074 1.00 52.56 178 VAL A N 1
ATOM 1493 C CA . VAL A 1 178 ? -8.843 69.716 38.169 1.00 52.56 178 VAL A CA 1
ATOM 1494 C C . VAL A 1 178 ? -10.310 69.378 37.861 1.00 52.56 178 VAL A C 1
ATOM 1496 O O . VAL A 1 178 ? -10.630 68.830 36.825 1.00 52.56 178 VAL A O 1
ATOM 1499 N N . GLY A 1 179 ? -11.315 69.651 38.682 1.00 46.28 179 GLY A N 1
ATOM 1500 C CA . GLY A 1 179 ? -11.482 70.467 39.875 1.00 46.28 179 GLY A CA 1
ATOM 1501 C C . GLY A 1 179 ? -12.996 70.701 39.979 1.00 46.28 179 GLY A C 1
ATOM 1502 O O . GLY A 1 179 ? -13.665 70.860 38.961 1.00 46.28 179 GLY A O 1
ATOM 1503 N N . MET A 1 180 ? -13.551 70.636 41.189 1.00 43.62 180 MET A N 1
ATOM 1504 C CA . MET A 1 180 ? -14.963 70.936 41.446 1.00 43.62 180 MET A CA 1
ATOM 1505 C C . MET A 1 180 ? -15.341 72.327 40.919 1.00 43.62 180 MET A C 1
ATOM 1507 O O . MET A 1 180 ? -14.537 73.238 41.077 1.00 43.62 180 MET A O 1
ATOM 1511 N N . PHE A 1 181 ? -16.559 72.514 40.400 1.00 45.88 181 PHE A N 1
ATOM 1512 C CA . PHE A 1 181 ? -17.531 73.472 40.947 1.00 45.88 181 PHE A CA 1
ATOM 1513 C C . PHE A 1 181 ? -18.886 73.411 40.216 1.00 45.88 181 PHE A C 1
ATOM 1515 O O . PHE A 1 181 ? -18.992 73.042 39.053 1.00 45.88 181 PHE A O 1
ATOM 1522 N N . GLN A 1 182 ? -19.907 73.737 41.000 1.00 43.66 182 GLN A N 1
ATOM 1523 C CA . GLN A 1 182 ? -21.350 73.671 40.786 1.00 43.66 182 GLN A CA 1
ATOM 1524 C C . GLN A 1 182 ? -21.890 74.738 39.801 1.00 43.66 182 GLN A C 1
ATOM 1526 O O . GLN A 1 182 ? -21.239 75.757 39.590 1.00 43.66 182 GLN A O 1
ATOM 1531 N N . LEU A 1 183 ? -23.172 74.567 39.426 1.00 42.78 183 LEU A N 1
ATOM 1532 C CA . LEU A 1 183 ? -24.120 75.503 38.775 1.00 42.78 183 LEU A CA 1
ATOM 1533 C C . LEU A 1 183 ? -24.040 75.485 37.239 1.00 42.78 183 LEU A C 1
ATOM 1535 O O . LEU A 1 183 ? -22.962 75.506 36.675 1.00 42.78 183 LEU A O 1
ATOM 1539 N N . GLY A 1 184 ? -25.117 75.453 36.465 1.00 41.19 184 GLY A N 1
ATOM 1540 C CA . GLY A 1 184 ? -26.547 75.591 36.699 1.00 41.19 184 GLY A CA 1
ATOM 1541 C C . GLY A 1 184 ? -27.199 75.733 35.313 1.00 41.19 184 GLY A C 1
ATOM 1542 O O . GLY A 1 184 ? -26.534 76.153 34.373 1.00 41.19 184 GLY A O 1
ATOM 1543 N N . SER A 1 185 ? -28.451 75.290 35.209 1.00 50.12 185 SER A N 1
ATOM 1544 C CA . SER A 1 185 ? -29.522 75.821 34.346 1.00 50.12 185 SER A CA 1
ATOM 1545 C C . SER A 1 185 ? -29.154 76.684 33.125 1.00 50.12 185 SER A C 1
ATOM 1547 O O . SER A 1 185 ? -28.621 77.779 33.271 1.00 50.12 185 SER A O 1
ATOM 1549 N N . ASP A 1 186 ? -29.604 76.208 31.959 1.00 47.06 186 ASP A N 1
ATOM 1550 C CA . ASP A 1 186 ? -30.342 76.945 30.915 1.00 47.06 186 ASP A CA 1
ATOM 1551 C C . ASP A 1 186 ? -29.825 76.717 29.492 1.00 47.06 186 ASP A C 1
ATOM 1553 O O . ASP A 1 186 ? -28.635 76.786 29.201 1.00 47.06 186 ASP A O 1
ATOM 1557 N N . GLY A 1 187 ? -30.786 76.550 28.581 1.00 48.00 187 GLY A N 1
ATOM 1558 C CA . GLY A 1 187 ? -30.665 77.135 27.250 1.00 48.00 187 GLY A CA 1
ATOM 1559 C C . GLY A 1 187 ? -30.440 76.170 26.096 1.00 48.00 187 GLY A C 1
ATOM 1560 O O . GLY A 1 187 ? -29.315 75.890 25.702 1.00 48.00 187 GLY A O 1
ATOM 1561 N N . LEU A 1 188 ? -31.553 75.775 25.475 1.00 46.56 188 LEU A N 1
ATOM 1562 C CA . LEU A 1 188 ? -31.667 75.575 24.028 1.00 46.56 188 LEU A CA 1
ATOM 1563 C C . LEU A 1 188 ? -30.835 76.604 23.245 1.00 46.56 188 LEU A C 1
ATOM 1565 O O . LEU A 1 188 ? -30.963 77.788 23.527 1.00 46.56 188 LEU A O 1
ATOM 1569 N N . VAL A 1 189 ? -30.143 76.180 22.187 1.00 49.47 189 VAL A N 1
ATOM 1570 C CA . VAL A 1 189 ? -30.388 76.696 20.828 1.00 49.47 189 VAL A CA 1
ATOM 1571 C C . VAL A 1 189 ? -29.708 75.820 19.778 1.00 49.47 189 VAL A C 1
ATOM 1573 O O . VAL A 1 189 ? -28.546 75.441 19.876 1.00 49.47 189 VAL A O 1
ATOM 1576 N N . ASN A 1 190 ? -30.501 75.530 18.759 1.00 41.88 190 ASN A N 1
ATOM 1577 C CA . ASN A 1 190 ? -30.138 74.987 17.465 1.00 41.88 190 ASN A CA 1
ATOM 1578 C C . ASN A 1 190 ? -29.814 76.179 16.550 1.00 41.88 190 ASN A C 1
ATOM 1580 O O . ASN A 1 190 ? -30.611 77.118 16.520 1.00 41.88 190 ASN A O 1
ATOM 1584 N N . VAL A 1 191 ? -28.703 76.158 15.812 1.00 50.84 191 VAL A N 1
ATOM 1585 C CA . VAL A 1 191 ? -28.503 77.055 14.664 1.00 50.84 191 VAL A CA 1
ATOM 1586 C C . VAL A 1 191 ? -27.824 76.280 13.539 1.00 50.84 191 VAL A C 1
ATOM 1588 O O . VAL A 1 191 ? -26.826 75.594 13.756 1.00 50.84 191 VAL A O 1
ATOM 1591 N N . SER A 1 192 ? -28.473 76.407 12.383 1.00 54.50 192 SER A N 1
ATOM 1592 C CA . SER A 1 192 ? -28.216 75.893 11.038 1.00 54.50 192 SER A CA 1
ATOM 1593 C C . SER A 1 192 ? -26.811 76.095 10.484 1.00 54.50 192 SER A C 1
ATOM 1595 O O . SER A 1 192 ? -26.162 77.097 10.857 1.00 54.50 192 SER A O 1
#

Organism: Rhipicephalus microplus (NCBI:txid6941)

pLDDT: mean 73.11, std 19.44, range [37.31, 97.94]